Protein AF-A0A7J4SWY1-F1 (afdb_monomer_lite)

pLDDT: mean 83.12, std 14.19, range [35.75, 98.31]

Sequence (231 aa):
MSETTVEVSSEDIPSSLFERERVLLSIDNQLISLGLRLTLLLPAFCLFILIGSWAYEGTDPNWWESSIEPSVGQSFSSTLLLLGTVVGIGWLLALGIHRYRIALSYAAFVHEVEASVKRHQSIEALHGYDGMAHRIHKQLRMHSLSFTTVLLSCIGLGVVLIIGLHTSLGENLFLASWGMLLLAVGFHMNTRQNRFNMVHKSGLLDAFEAPVHPSTLEGVFDDMIRTHLDP

Secondary structure (DSSP, 8-state):
---------TTHHHHHHHHHHHHHHHHIIIIISSSS-HHHHHHHHHHHHHHHHHHTTT---HHHHHHTHHHH---HHHHHHHHHHHHHHHHHHHHHHHHHHHHHHHHHHHHHHHHHHHTT--GGGSTTHHHHHHHHHHHHHHHHHHHHHHHHHHHHHHHHHHH-TTSHHHHHHHHHHHHHHHHHHHHHHHHTTS---SSSTTTTGGG------TTTHHHHHHHHHHHHH--

Foldseek 3Di:
DDDPPPPDDPVNVLVVLLVVLVVLVVVCCCPDPPNVVLLVVLLVLLLVLLVVLLVCVVHADPCCVVPPCVPPVDGPSLVSLVVSLVSLVVNLVSLVSVLVSLVSQVVSVVVVCVVCVVVVRNPVPDAQPVQLVVLSVLLNVLSVLLNVLSVQLSVLSVVLSVVDCPDPSSVVSSVSSSVSSVVSSVSVVVNPQQAAGPNDPCRSVSSGDHPQDPVCVVVVVVVVCVVVPPD

Structure (mmCIF, N/CA/C/O backbone):
data_AF-A0A7J4SWY1-F1
#
_entry.id   AF-A0A7J4SWY1-F1
#
loop_
_atom_site.group_PDB
_atom_site.id
_atom_site.type_symbol
_atom_site.label_atom_id
_atom_site.label_alt_id
_atom_site.label_comp_id
_atom_site.label_asym_id
_atom_site.label_entity_id
_atom_site.label_seq_id
_atom_site.pdbx_PDB_ins_code
_atom_site.Cartn_x
_atom_site.Cartn_y
_atom_site.Cartn_z
_atom_site.occupancy
_atom_site.B_iso_or_equiv
_atom_site.auth_seq_id
_atom_site.auth_comp_id
_atom_site.auth_asym_id
_atom_site.auth_atom_id
_atom_site.pdbx_PDB_model_num
ATOM 1 N N . MET A 1 1 ? 46.636 8.696 8.699 1.00 38.22 1 MET A N 1
ATOM 2 C CA . MET A 1 1 ? 45.213 8.397 8.437 1.00 38.22 1 MET A CA 1
ATOM 3 C C . MET A 1 1 ? 44.896 8.938 7.058 1.00 38.22 1 MET A C 1
ATOM 5 O O . MET A 1 1 ? 44.713 10.136 6.925 1.00 38.22 1 MET A O 1
ATOM 9 N N . SER A 1 2 ? 44.988 8.088 6.035 1.00 35.75 2 SER A N 1
ATOM 10 C CA . SER A 1 2 ? 44.608 8.434 4.664 1.00 35.75 2 SER A CA 1
ATOM 11 C C . SER A 1 2 ? 43.283 7.733 4.399 1.00 35.75 2 SER A C 1
ATOM 13 O O . SER A 1 2 ? 43.189 6.510 4.487 1.00 35.75 2 SER A O 1
ATOM 15 N N . GLU A 1 3 ? 42.257 8.552 4.231 1.00 44.97 3 GLU A N 1
ATOM 16 C CA . GLU A 1 3 ? 40.881 8.180 3.951 1.00 44.97 3 GLU A CA 1
ATOM 17 C C . GLU A 1 3 ? 40.835 7.547 2.557 1.00 44.97 3 GLU A C 1
ATOM 19 O O . GLU A 1 3 ? 41.142 8.186 1.554 1.00 44.97 3 GLU A O 1
ATOM 24 N N . THR A 1 4 ? 40.560 6.247 2.504 1.00 42.31 4 THR A N 1
ATOM 25 C CA . THR A 1 4 ? 40.476 5.490 1.256 1.00 42.31 4 THR A CA 1
ATOM 26 C C . THR A 1 4 ? 39.101 5.755 0.654 1.00 42.31 4 THR A C 1
ATOM 28 O O . THR A 1 4 ? 38.132 5.062 0.956 1.00 42.31 4 THR A O 1
ATOM 31 N N . THR A 1 5 ? 38.983 6.802 -0.159 1.00 46.00 5 THR A N 1
ATOM 32 C CA . THR A 1 5 ? 37.798 7.012 -0.992 1.00 46.00 5 THR A CA 1
ATOM 33 C C . THR A 1 5 ? 37.790 5.929 -2.062 1.00 46.00 5 THR A C 1
ATOM 35 O O . THR A 1 5 ? 38.572 5.976 -3.008 1.00 46.00 5 THR A O 1
ATOM 38 N N . VAL A 1 6 ? 36.949 4.913 -1.870 1.00 48.47 6 VAL A N 1
ATOM 39 C CA . VAL A 1 6 ? 36.673 3.888 -2.879 1.00 48.47 6 VAL A CA 1
ATOM 40 C C . VAL A 1 6 ? 35.992 4.587 -4.057 1.00 48.47 6 VAL A C 1
ATOM 42 O O . VAL A 1 6 ? 34.806 4.907 -3.988 1.00 48.47 6 VAL A O 1
ATOM 45 N N . GLU A 1 7 ? 36.750 4.873 -5.115 1.00 42.91 7 GLU A N 1
ATOM 46 C CA . GLU A 1 7 ? 36.194 5.246 -6.416 1.00 42.91 7 GLU A CA 1
ATOM 47 C C . GLU A 1 7 ? 35.425 4.041 -6.959 1.00 42.91 7 GLU A C 1
ATOM 49 O O . GLU A 1 7 ? 36.007 3.050 -7.395 1.00 42.91 7 GLU A O 1
ATOM 54 N N . VAL A 1 8 ? 34.099 4.104 -6.871 1.00 47.81 8 VAL A N 1
ATOM 55 C CA . VAL A 1 8 ? 33.207 3.125 -7.494 1.00 47.81 8 VAL A CA 1
ATOM 56 C C . VAL A 1 8 ? 33.238 3.376 -9.002 1.00 47.81 8 VAL A C 1
ATOM 58 O O . VAL A 1 8 ? 32.880 4.467 -9.451 1.00 47.81 8 VAL A O 1
ATOM 61 N N . SER A 1 9 ? 33.683 2.385 -9.779 1.00 46.91 9 SER A N 1
ATOM 62 C CA . SER A 1 9 ? 33.724 2.456 -11.242 1.00 46.91 9 SER A CA 1
ATOM 63 C C . SER A 1 9 ? 32.306 2.601 -11.807 1.00 46.91 9 SER A C 1
ATOM 65 O O . SER A 1 9 ? 31.351 2.025 -11.285 1.00 46.91 9 SER A O 1
ATOM 67 N N . SER A 1 10 ? 32.143 3.337 -12.910 1.00 53.91 10 SER A N 1
ATOM 68 C CA . SER A 1 10 ? 30.854 3.466 -13.607 1.00 53.91 10 SER A CA 1
ATOM 69 C C . SER A 1 10 ? 30.305 2.124 -14.122 1.00 53.91 10 SER A C 1
ATOM 71 O O . SER A 1 10 ? 29.099 2.013 -14.339 1.00 53.91 10 SER A O 1
ATOM 73 N N . GLU A 1 11 ? 31.152 1.097 -14.254 1.00 55.12 11 GLU A N 1
ATOM 74 C CA . GLU A 1 11 ? 30.757 -0.282 -14.583 1.00 55.12 11 GLU A CA 1
ATOM 75 C C . GLU A 1 11 ? 30.213 -1.074 -13.373 1.00 55.12 11 GLU A C 1
ATOM 77 O O . GLU A 1 11 ? 29.436 -2.015 -13.554 1.00 55.12 11 GLU A O 1
ATOM 82 N N . ASP A 1 12 ? 30.531 -0.671 -12.137 1.00 59.84 12 ASP A N 1
ATOM 83 C CA . ASP A 1 12 ? 30.072 -1.348 -10.908 1.00 59.84 12 ASP A CA 1
ATOM 84 C C . ASP A 1 12 ? 28.616 -0.998 -10.551 1.00 59.84 12 ASP A C 1
ATOM 86 O O . ASP A 1 12 ? 27.903 -1.749 -9.879 1.00 59.84 12 ASP A O 1
ATOM 90 N N . ILE A 1 13 ? 28.140 0.158 -11.015 1.00 60.25 13 ILE A N 1
ATOM 91 C CA . ILE A 1 13 ? 26.786 0.653 -10.750 1.00 60.25 13 ILE A CA 1
ATOM 92 C C . ILE A 1 13 ? 25.714 -0.268 -11.366 1.00 60.25 13 ILE A C 1
ATOM 94 O O . ILE A 1 13 ? 24.858 -0.735 -10.607 1.00 60.25 13 ILE A O 1
ATOM 98 N N . PRO A 1 14 ? 25.729 -0.595 -12.676 1.00 62.81 14 PRO A N 1
ATOM 99 C CA . PRO A 1 14 ? 24.707 -1.454 -13.274 1.00 62.81 14 PRO A CA 1
ATOM 100 C C . PRO A 1 14 ? 24.701 -2.868 -12.680 1.00 62.81 14 PRO A C 1
ATOM 102 O O . PRO A 1 14 ? 23.630 -3.381 -12.359 1.00 62.81 14 PRO A O 1
ATOM 105 N N . SER A 1 15 ? 25.868 -3.478 -12.449 1.00 69.00 15 SER A N 1
ATOM 106 C CA . SER A 1 15 ? 25.954 -4.821 -11.854 1.00 69.00 15 SER A CA 1
ATOM 107 C C . SER A 1 15 ? 25.358 -4.860 -10.440 1.00 69.00 15 SER A C 1
ATOM 109 O O . SER A 1 15 ? 24.586 -5.763 -10.113 1.00 69.00 15 SER A O 1
ATOM 111 N N . SER A 1 16 ? 25.608 -3.828 -9.627 1.00 77.62 16 SER A N 1
ATOM 112 C CA . SER A 1 16 ? 25.032 -3.717 -8.283 1.00 77.62 16 SER A CA 1
ATOM 113 C C . SER A 1 16 ? 23.509 -3.502 -8.279 1.00 77.62 16 SER A C 1
ATOM 115 O O . SER A 1 16 ? 22.820 -4.013 -7.391 1.00 77.62 16 SER A O 1
ATOM 117 N N . LEU A 1 17 ? 22.962 -2.780 -9.266 1.00 75.19 17 LEU A N 1
ATOM 118 C CA . LEU A 1 17 ? 21.519 -2.558 -9.411 1.00 75.19 17 LEU A CA 1
ATOM 119 C C . LEU A 1 17 ? 20.793 -3.847 -9.804 1.00 75.19 17 LEU A C 1
ATOM 121 O O . LEU A 1 17 ? 19.792 -4.194 -9.172 1.00 75.19 17 LEU A O 1
ATOM 125 N N . PHE A 1 18 ? 21.329 -4.584 -10.779 1.00 77.94 18 PHE A N 1
ATOM 126 C CA . PHE A 1 18 ? 20.766 -5.860 -11.222 1.00 77.94 18 PHE A CA 1
ATOM 127 C C . PHE A 1 18 ? 20.783 -6.921 -10.120 1.00 77.94 18 PHE A C 1
ATOM 129 O O . PHE A 1 18 ? 19.800 -7.642 -9.952 1.00 77.94 18 PHE A O 1
ATOM 136 N N . GLU A 1 19 ? 21.851 -7.004 -9.325 1.00 83.12 19 GLU A N 1
ATOM 137 C CA . GLU A 1 19 ? 21.913 -7.960 -8.214 1.00 83.12 19 GLU A CA 1
ATOM 138 C C . GLU A 1 19 ? 20.919 -7.618 -7.094 1.00 83.12 19 GLU A C 1
ATOM 140 O O . GLU A 1 19 ? 20.234 -8.504 -6.573 1.00 83.12 19 GLU A O 1
ATOM 145 N N . ARG A 1 20 ? 20.737 -6.329 -6.774 1.00 80.62 20 ARG A N 1
ATOM 146 C CA . ARG A 1 20 ? 19.692 -5.889 -5.831 1.00 80.62 20 ARG A CA 1
ATOM 147 C C . ARG A 1 20 ? 18.289 -6.200 -6.351 1.00 80.62 20 ARG A C 1
ATOM 149 O O . ARG A 1 20 ? 17.462 -6.717 -5.598 1.00 80.62 20 ARG A O 1
ATOM 156 N N . GLU A 1 21 ? 18.022 -5.918 -7.627 1.00 82.25 21 GLU A N 1
ATOM 157 C CA . GLU A 1 21 ? 16.744 -6.242 -8.267 1.00 82.25 21 GLU A CA 1
ATOM 158 C C . GLU A 1 21 ? 16.491 -7.753 -8.254 1.00 82.25 21 GLU A C 1
ATOM 160 O O . GLU A 1 21 ? 15.398 -8.174 -7.888 1.00 82.25 21 GLU A O 1
ATOM 165 N N . ARG A 1 22 ? 17.499 -8.579 -8.566 1.00 83.44 22 ARG A N 1
ATOM 166 C CA . ARG A 1 22 ? 17.410 -10.048 -8.574 1.00 83.44 22 ARG A CA 1
ATOM 167 C C . ARG A 1 22 ? 16.991 -10.605 -7.216 1.00 83.44 22 ARG A C 1
ATOM 169 O O . ARG A 1 22 ? 16.071 -11.424 -7.149 1.00 83.44 22 ARG A O 1
ATOM 176 N N . VAL A 1 23 ? 17.632 -10.157 -6.134 1.00 83.12 23 VAL A N 1
ATOM 177 C CA . VAL A 1 23 ? 17.292 -10.596 -4.770 1.00 83.12 23 VAL A CA 1
ATOM 178 C C . VAL A 1 23 ? 15.858 -10.193 -4.420 1.00 83.12 23 VAL A C 1
ATOM 180 O O . VAL A 1 23 ? 15.068 -11.028 -3.976 1.00 83.12 23 VAL A O 1
ATOM 183 N N . LEU A 1 24 ? 15.485 -8.939 -4.681 1.00 79.50 24 LEU A N 1
ATOM 184 C CA . LEU A 1 24 ? 14.140 -8.432 -4.395 1.00 79.50 24 LEU A CA 1
ATOM 185 C C . LEU A 1 24 ? 13.059 -9.088 -5.256 1.00 79.50 24 LEU A C 1
ATOM 187 O O . LEU A 1 24 ? 11.951 -9.312 -4.777 1.00 79.50 24 LEU A O 1
ATOM 191 N N . LEU A 1 25 ? 13.364 -9.413 -6.510 1.00 79.94 25 LEU A N 1
ATOM 192 C CA . LEU A 1 25 ? 12.463 -10.113 -7.419 1.00 79.94 25 LEU A CA 1
ATOM 193 C C . LEU A 1 25 ? 12.229 -11.553 -6.965 1.00 79.94 25 LEU A C 1
ATOM 195 O O . LEU A 1 25 ? 11.096 -12.023 -7.005 1.00 79.94 25 LEU A O 1
ATOM 199 N N . SER A 1 26 ? 13.268 -12.234 -6.478 1.00 80.75 26 SER A N 1
ATOM 200 C CA . SER A 1 26 ? 13.132 -13.570 -5.889 1.00 80.75 26 SER A CA 1
ATOM 201 C C . SER A 1 26 ? 12.201 -13.549 -4.671 1.00 80.75 26 SER A C 1
ATOM 203 O O . SER A 1 26 ? 11.228 -14.306 -4.618 1.00 80.75 26 SER A O 1
ATOM 205 N N . ILE A 1 27 ? 12.428 -12.609 -3.745 1.00 78.38 27 ILE A N 1
ATOM 206 C CA . ILE A 1 27 ? 11.575 -12.402 -2.564 1.00 78.38 27 ILE A CA 1
ATOM 207 C C . ILE A 1 27 ? 10.137 -12.078 -2.986 1.00 78.38 27 ILE A C 1
ATOM 209 O O . ILE A 1 27 ? 9.180 -12.647 -2.455 1.00 78.38 27 ILE A O 1
ATOM 213 N N . ASP A 1 28 ? 9.962 -11.189 -3.963 1.00 79.38 28 ASP A N 1
ATOM 214 C CA . ASP A 1 28 ? 8.638 -10.790 -4.424 1.00 79.38 28 ASP A CA 1
ATOM 215 C C . ASP A 1 28 ? 7.864 -11.936 -5.074 1.00 79.38 28 ASP A C 1
ATOM 217 O O . ASP A 1 28 ? 6.679 -12.124 -4.790 1.00 79.38 28 ASP A O 1
ATOM 221 N N . ASN A 1 29 ? 8.532 -12.722 -5.916 1.00 80.25 29 ASN A N 1
ATOM 222 C CA . ASN A 1 29 ? 7.928 -13.868 -6.576 1.00 80.25 29 ASN A CA 1
ATOM 223 C C . ASN A 1 29 ? 7.506 -14.931 -5.552 1.00 80.25 29 ASN A C 1
ATOM 225 O O . ASN A 1 29 ? 6.428 -15.512 -5.673 1.00 80.25 29 ASN A O 1
ATOM 229 N N . GLN A 1 30 ? 8.298 -15.160 -4.507 1.00 77.44 30 GLN A N 1
ATOM 230 C CA . GLN A 1 30 ? 7.978 -16.172 -3.500 1.00 77.44 30 GLN A CA 1
ATOM 231 C C . GLN A 1 30 ? 6.889 -15.713 -2.519 1.00 77.44 30 GLN A C 1
ATOM 233 O O . GLN A 1 30 ? 5.968 -16.471 -2.216 1.00 77.44 30 GLN A O 1
ATOM 238 N N . LEU A 1 31 ? 6.945 -14.470 -2.041 1.00 71.00 31 LEU A N 1
ATOM 239 C CA . LEU A 1 31 ? 6.116 -14.026 -0.914 1.00 71.00 31 LEU A CA 1
ATOM 240 C C . LEU A 1 31 ? 5.033 -13.017 -1.319 1.00 71.00 31 LEU A C 1
ATOM 242 O O . LEU A 1 31 ? 3.884 -13.103 -0.882 1.00 71.00 31 LEU A O 1
ATOM 246 N N . ILE A 1 32 ? 5.366 -12.052 -2.169 1.00 73.25 32 ILE A N 1
ATOM 247 C CA . ILE A 1 32 ? 4.599 -10.805 -2.280 1.00 73.25 32 ILE A CA 1
ATOM 248 C C . ILE A 1 32 ? 3.558 -10.867 -3.409 1.00 73.25 32 ILE A C 1
ATOM 250 O O . ILE A 1 32 ? 2.375 -10.582 -3.179 1.00 73.25 32 ILE A O 1
ATOM 254 N N . SER A 1 33 ? 3.965 -11.272 -4.615 1.00 69.75 33 SER A N 1
ATOM 255 C CA . SER A 1 33 ? 3.148 -11.137 -5.833 1.00 69.75 33 SER A CA 1
ATOM 256 C C . SER A 1 33 ? 2.638 -12.450 -6.417 1.00 69.75 33 SER A C 1
ATOM 258 O O . SER A 1 33 ? 1.540 -12.458 -6.984 1.00 69.75 33 SER A O 1
ATOM 260 N N . LEU A 1 34 ? 3.407 -13.539 -6.312 1.00 68.56 34 LEU A N 1
ATOM 261 C CA . LEU A 1 34 ? 3.114 -14.811 -6.986 1.00 68.56 34 LEU A CA 1
ATOM 262 C C . LEU A 1 34 ? 2.793 -15.953 -6.015 1.00 68.56 34 LEU A C 1
ATOM 264 O O . LEU A 1 34 ? 1.685 -16.481 -6.110 1.00 68.56 34 LEU A O 1
ATOM 268 N N . GLY A 1 35 ? 3.723 -16.302 -5.116 1.00 70.44 35 GLY A N 1
ATOM 269 C CA . GLY A 1 35 ? 3.617 -17.443 -4.198 1.00 70.44 35 GLY A CA 1
ATOM 270 C C . GLY A 1 35 ? 2.573 -17.244 -3.097 1.00 70.44 35 GLY A C 1
ATOM 271 O O . GLY A 1 35 ? 1.405 -17.551 -3.310 1.00 70.44 35 GLY A O 1
ATOM 272 N N . LEU A 1 36 ? 2.958 -16.701 -1.934 1.00 67.00 36 LEU A N 1
ATOM 273 C CA . LEU A 1 36 ? 2.018 -16.473 -0.814 1.00 67.00 36 LEU A CA 1
ATOM 274 C C . LEU A 1 36 ? 0.968 -15.382 -1.121 1.00 67.00 36 LEU A C 1
ATOM 276 O O . LEU A 1 36 ? -0.075 -15.310 -0.476 1.00 67.00 36 LEU A O 1
ATOM 280 N N . ARG A 1 37 ? 1.229 -14.538 -2.132 1.00 81.75 37 ARG A N 1
ATOM 281 C CA . ARG A 1 37 ? 0.353 -13.436 -2.575 1.00 81.75 37 ARG A CA 1
ATOM 282 C C . ARG A 1 37 ? -0.054 -12.521 -1.420 1.00 81.75 37 ARG A C 1
ATOM 284 O O . ARG A 1 37 ? -1.216 -12.124 -1.319 1.00 81.75 37 ARG A O 1
ATOM 291 N N . LEU A 1 38 ? 0.911 -12.138 -0.583 1.00 83.00 38 LEU A N 1
ATOM 292 C CA . LEU A 1 38 ? 0.693 -11.231 0.552 1.00 83.00 38 LEU A CA 1
ATOM 293 C C . LEU A 1 38 ? -0.019 -9.937 0.144 1.00 83.00 38 LEU A C 1
ATOM 295 O O . LEU A 1 38 ? -0.841 -9.430 0.897 1.00 83.00 38 LEU A O 1
ATOM 299 N N . THR A 1 39 ? 0.230 -9.438 -1.068 1.00 83.25 39 THR A N 1
ATOM 300 C CA . THR A 1 39 ? -0.434 -8.230 -1.589 1.00 83.25 39 THR A CA 1
ATOM 301 C C . THR A 1 39 ? -1.934 -8.377 -1.847 1.00 83.25 39 THR A C 1
ATOM 303 O O . THR A 1 39 ? -2.607 -7.365 -2.004 1.00 83.25 39 THR A O 1
ATOM 306 N N . LEU A 1 40 ? -2.461 -9.604 -1.897 1.00 85.31 40 LEU A N 1
ATOM 307 C CA . LEU A 1 40 ? -3.896 -9.896 -1.970 1.00 85.31 40 LEU A CA 1
ATOM 308 C C . LEU A 1 40 ? -4.433 -10.375 -0.616 1.00 85.31 40 LEU A C 1
ATOM 310 O O . LEU A 1 40 ? -5.538 -10.017 -0.222 1.00 85.31 40 LEU A O 1
ATOM 314 N N . LEU A 1 41 ? -3.640 -11.178 0.090 1.00 90.25 41 LEU A N 1
ATOM 315 C CA . LEU A 1 41 ? -4.039 -11.817 1.336 1.00 90.25 41 LEU A CA 1
ATOM 316 C C . LEU A 1 41 ? -4.118 -10.815 2.497 1.00 90.25 41 LEU A C 1
ATOM 318 O O . LEU A 1 41 ? -5.146 -10.735 3.164 1.00 90.25 41 LEU A O 1
ATOM 322 N N . LEU A 1 42 ? -3.075 -10.004 2.704 1.00 93.38 42 LEU A N 1
ATOM 323 C CA . LEU A 1 42 ? -3.039 -9.006 3.779 1.00 93.38 42 LEU A CA 1
ATOM 324 C C . LEU A 1 42 ? -4.181 -7.981 3.707 1.00 93.38 42 LEU A C 1
ATOM 326 O O . LEU A 1 42 ? -4.819 -7.781 4.739 1.00 93.38 42 LEU A O 1
ATOM 330 N N . PRO A 1 43 ? -4.499 -7.350 2.555 1.00 94.31 43 PRO A N 1
ATOM 331 C CA . PRO A 1 43 ? -5.620 -6.416 2.510 1.00 94.31 43 PRO A CA 1
ATOM 332 C C . PRO A 1 43 ? -6.962 -7.091 2.784 1.00 94.31 43 PRO A C 1
ATOM 334 O O . PRO A 1 43 ? -7.792 -6.500 3.463 1.00 94.31 43 PRO A O 1
ATOM 337 N N . ALA A 1 44 ? -7.173 -8.325 2.316 1.00 94.00 44 ALA A N 1
ATOM 338 C CA . ALA A 1 44 ? -8.409 -9.054 2.589 1.00 94.00 44 ALA A CA 1
ATOM 339 C C . ALA A 1 44 ? -8.589 -9.313 4.094 1.00 94.00 44 ALA A C 1
ATOM 341 O O . ALA A 1 44 ? -9.644 -9.007 4.648 1.00 94.00 44 ALA A O 1
ATOM 342 N N . PHE A 1 45 ? -7.543 -9.803 4.769 1.00 95.19 45 PHE A N 1
ATOM 343 C CA . PHE A 1 45 ? -7.566 -9.997 6.220 1.00 95.19 45 PHE A CA 1
ATOM 344 C C . PHE A 1 45 ? -7.712 -8.676 6.978 1.00 95.19 45 PHE A C 1
ATOM 346 O O . PHE A 1 45 ? -8.514 -8.599 7.900 1.00 95.19 45 PHE A O 1
ATOM 353 N N . CYS A 1 46 ? -6.988 -7.632 6.572 1.00 97.19 46 CYS A N 1
ATOM 354 C CA . CYS A 1 46 ? -7.089 -6.301 7.168 1.00 97.19 46 CYS A CA 1
ATOM 355 C C . CYS A 1 46 ? -8.531 -5.778 7.113 1.00 97.19 46 CYS A C 1
ATOM 357 O O . CYS A 1 46 ? -9.115 -5.464 8.146 1.00 97.19 46 CYS A O 1
ATOM 359 N N . LEU A 1 47 ? -9.136 -5.763 5.921 1.00 97.19 47 LEU A N 1
ATOM 360 C CA . LEU A 1 47 ? -10.509 -5.300 5.724 1.00 97.19 47 LEU A CA 1
ATOM 361 C C . LEU A 1 47 ? -11.510 -6.126 6.535 1.00 97.19 47 LEU A C 1
ATOM 363 O O . LEU A 1 47 ? -12.401 -5.545 7.147 1.00 97.19 47 LEU A O 1
ATOM 367 N N . PHE A 1 48 ? -11.347 -7.452 6.572 1.00 97.00 48 PHE A N 1
ATOM 368 C CA . PHE A 1 48 ? -12.211 -8.348 7.341 1.00 97.00 48 PHE A CA 1
ATOM 369 C C . PHE A 1 48 ? -12.137 -8.080 8.850 1.00 97.00 48 PHE A C 1
ATOM 371 O O . PHE A 1 48 ? -13.168 -7.952 9.508 1.00 97.00 48 PHE A O 1
ATOM 378 N N . ILE A 1 49 ? -10.927 -7.942 9.396 1.00 97.44 49 ILE A N 1
ATOM 379 C CA . ILE A 1 49 ? -10.709 -7.648 10.818 1.00 97.44 49 ILE A CA 1
ATOM 380 C C . ILE A 1 49 ? -11.287 -6.276 11.180 1.00 97.44 49 ILE A C 1
ATOM 382 O O . ILE A 1 49 ? -11.952 -6.143 12.204 1.00 97.44 49 ILE A O 1
ATOM 386 N N . LEU A 1 50 ? -11.078 -5.268 10.328 1.00 97.62 50 LEU A N 1
ATOM 387 C CA . LEU A 1 50 ? -11.606 -3.922 10.548 1.00 97.62 50 LEU A CA 1
ATOM 388 C C . LEU A 1 50 ? -13.138 -3.890 10.481 1.00 97.62 50 LEU A C 1
ATOM 390 O O . LEU A 1 50 ? -13.753 -3.248 11.324 1.00 97.62 50 LEU A O 1
ATOM 394 N N . ILE A 1 51 ? -13.765 -4.628 9.556 1.00 96.62 51 ILE A N 1
ATOM 395 C CA . ILE A 1 51 ? -15.227 -4.810 9.565 1.00 96.62 51 ILE A CA 1
ATOM 396 C C . ILE A 1 51 ? -15.676 -5.398 10.907 1.00 96.62 51 ILE A C 1
ATOM 398 O O . ILE A 1 51 ? -16.651 -4.921 11.477 1.00 96.62 51 ILE A O 1
ATOM 402 N N . GLY A 1 52 ? -14.962 -6.401 11.427 1.00 95.81 52 GLY A N 1
ATOM 403 C CA . GLY A 1 52 ? -15.248 -6.976 12.742 1.00 95.81 52 GLY A CA 1
ATOM 404 C C . GLY A 1 52 ? -15.125 -5.953 13.873 1.00 95.81 52 GLY A C 1
ATOM 405 O O . GLY A 1 52 ? -15.998 -5.887 14.730 1.00 95.81 52 GLY A O 1
ATOM 406 N N . SER A 1 53 ? -14.087 -5.114 13.853 1.00 96.31 53 SER A N 1
ATOM 407 C CA . SER A 1 53 ? -13.916 -4.036 14.835 1.00 96.31 53 SER A CA 1
ATOM 408 C C . SER A 1 53 ? -15.117 -3.091 14.863 1.00 96.31 53 SER A C 1
ATOM 410 O O . SER A 1 53 ? -15.628 -2.786 15.938 1.00 96.31 53 SER A O 1
ATOM 412 N N . TRP A 1 54 ? -15.606 -2.686 13.692 1.00 95.31 54 TRP A N 1
ATOM 413 C CA . TRP A 1 54 ? -16.788 -1.835 13.586 1.00 95.31 54 TRP A CA 1
ATOM 414 C C . TRP A 1 54 ? -18.082 -2.558 13.972 1.00 95.31 54 TRP A C 1
ATOM 416 O O . TRP A 1 54 ? -18.919 -1.986 14.655 1.00 95.31 54 TRP A O 1
ATOM 426 N N . ALA A 1 55 ? -18.231 -3.832 13.607 1.00 94.62 55 ALA A N 1
ATOM 427 C CA . ALA A 1 55 ? -19.435 -4.609 13.903 1.00 94.62 55 ALA A CA 1
ATOM 428 C C . ALA A 1 55 ? -19.662 -4.869 15.403 1.00 94.62 55 ALA A C 1
ATOM 430 O O . ALA A 1 55 ? -20.807 -5.006 15.822 1.00 94.62 55 ALA A O 1
ATOM 431 N N . TYR A 1 56 ? -18.588 -4.954 16.191 1.00 94.12 56 TYR A N 1
ATOM 432 C CA . TYR A 1 56 ? -18.639 -5.161 17.644 1.00 94.12 56 TYR A CA 1
ATOM 433 C C . TYR A 1 56 ? -18.417 -3.864 18.437 1.00 94.12 56 TYR A C 1
ATOM 435 O O . TYR A 1 56 ? -18.140 -3.891 19.635 1.00 94.12 56 TYR A O 1
ATOM 443 N N . GLU A 1 57 ? -18.506 -2.706 17.784 1.00 91.56 57 GLU A N 1
ATOM 444 C CA . GLU A 1 57 ? -18.484 -1.419 18.476 1.00 91.56 57 GLU A CA 1
ATOM 445 C C . GLU A 1 57 ? -19.686 -1.333 19.438 1.00 91.56 57 GLU A C 1
ATOM 447 O O . GLU A 1 57 ? -20.819 -1.660 19.086 1.00 91.56 57 GLU A O 1
ATOM 452 N N . GLY A 1 58 ? -19.413 -1.021 20.709 1.00 85.19 58 GLY A N 1
ATOM 453 C CA . GLY A 1 58 ? -20.426 -0.935 21.767 1.00 85.19 58 GLY A CA 1
ATOM 454 C C . GLY A 1 58 ? -21.024 -2.263 22.257 1.00 85.19 58 GLY A C 1
ATOM 455 O O . GLY A 1 58 ? -21.811 -2.244 23.203 1.00 85.19 58 GLY A O 1
ATOM 456 N N . THR A 1 59 ? -20.670 -3.410 21.665 1.00 90.06 59 THR A N 1
ATOM 457 C CA . THR A 1 59 ? -21.184 -4.729 22.075 1.00 90.06 59 THR A CA 1
ATOM 458 C C . THR A 1 59 ? -20.096 -5.794 22.007 1.00 90.06 59 THR A C 1
ATOM 460 O O . THR A 1 59 ? -19.778 -6.310 20.940 1.00 90.06 59 THR A O 1
ATOM 463 N N . ASP A 1 60 ? -19.536 -6.168 23.156 1.00 91.56 60 ASP A N 1
ATOM 464 C CA . ASP A 1 60 ? -18.501 -7.198 23.202 1.00 91.56 60 ASP A CA 1
ATOM 465 C C . ASP A 1 60 ? -19.108 -8.617 23.256 1.00 91.56 60 ASP A C 1
ATOM 467 O O . ASP A 1 60 ? -20.164 -8.837 23.855 1.00 91.56 60 ASP A O 1
ATOM 471 N N . PRO A 1 61 ? -18.473 -9.624 22.625 1.00 94.12 61 PRO A N 1
ATOM 472 C CA . PRO A 1 61 ? -18.905 -11.008 22.760 1.00 94.12 61 PRO A CA 1
ATOM 473 C C . PRO A 1 61 ? -18.769 -11.507 24.204 1.00 94.12 61 PRO A C 1
ATOM 475 O O . PRO A 1 61 ? -17.720 -11.330 24.817 1.00 94.12 61 PRO A O 1
ATOM 478 N N . ASN A 1 62 ? -19.753 -12.269 24.694 1.00 93.50 62 ASN A N 1
ATOM 479 C CA . ASN A 1 62 ? -19.751 -12.795 26.070 1.00 93.50 62 ASN A CA 1
ATOM 480 C C . ASN A 1 62 ? -18.449 -13.520 26.462 1.00 93.50 62 ASN A C 1
ATOM 482 O O . ASN A 1 62 ? -17.996 -13.407 27.594 1.00 93.50 62 ASN A O 1
ATOM 486 N N . TRP A 1 63 ? -17.840 -14.276 25.538 1.00 94.00 63 TRP A N 1
ATOM 487 C CA . TRP A 1 63 ? -16.588 -14.997 25.799 1.00 94.00 63 TRP A CA 1
ATOM 488 C C . TRP A 1 63 ? -15.381 -14.060 25.960 1.00 94.00 63 TRP A C 1
ATOM 490 O O . TRP A 1 63 ? -14.424 -14.414 26.646 1.00 94.00 63 TRP A O 1
ATOM 500 N N . TRP A 1 64 ? -15.411 -12.879 25.334 1.00 94.62 64 TRP A N 1
ATOM 501 C CA . TRP A 1 64 ? -14.381 -11.856 25.486 1.00 94.62 64 TRP A CA 1
ATOM 502 C C . TRP A 1 64 ? -14.514 -11.182 26.850 1.00 94.62 64 TRP A C 1
ATOM 504 O O . TRP A 1 64 ? -13.558 -11.201 27.628 1.00 94.62 64 TRP A O 1
ATOM 514 N N . GLU A 1 65 ? -15.718 -10.699 27.166 1.00 92.44 65 GLU A N 1
ATOM 515 C CA . GLU A 1 65 ? -16.049 -10.024 28.427 1.00 92.44 65 GLU A CA 1
ATOM 516 C C . GLU A 1 65 ? -15.777 -10.925 29.643 1.00 92.44 65 GLU A C 1
ATOM 518 O O . GLU A 1 65 ? -15.187 -10.504 30.636 1.00 92.44 65 GLU A O 1
ATOM 523 N N . SER A 1 66 ? -16.128 -12.215 29.565 1.00 92.00 66 SER A N 1
ATOM 524 C CA . SER A 1 66 ? -15.976 -13.128 30.702 1.00 92.00 66 SER A CA 1
ATOM 525 C C . SER A 1 66 ? -14.543 -13.596 30.960 1.00 92.00 66 SER A C 1
ATOM 527 O O . SER A 1 66 ? -14.251 -14.089 32.049 1.00 92.00 66 SER A O 1
ATOM 529 N N . SER A 1 67 ? -13.665 -13.559 29.955 1.00 92.50 67 SER A N 1
ATOM 530 C CA . SER A 1 67 ? -12.387 -14.289 30.013 1.00 92.50 67 SER A CA 1
ATOM 531 C C . SER A 1 67 ? -11.162 -13.456 29.660 1.00 92.50 67 SER A C 1
ATOM 533 O O . SER A 1 67 ? -10.109 -13.667 30.258 1.00 92.50 67 SER A O 1
ATOM 535 N N . ILE A 1 68 ? -11.265 -12.530 28.707 1.00 91.81 68 ILE A N 1
ATOM 536 C CA . ILE A 1 68 ? -10.109 -11.798 28.171 1.00 91.81 68 ILE A CA 1
ATOM 537 C C . ILE A 1 68 ? -10.104 -10.353 28.654 1.00 91.81 68 ILE A C 1
ATOM 539 O O . ILE A 1 68 ? -9.072 -9.873 29.131 1.00 91.81 68 ILE A O 1
ATOM 543 N N . GLU A 1 69 ? -11.252 -9.682 28.596 1.00 90.56 69 GLU A N 1
ATOM 544 C CA . GLU A 1 69 ? -11.393 -8.288 29.011 1.00 90.56 69 GLU A CA 1
ATOM 545 C C . GLU A 1 69 ? -10.904 -8.024 30.448 1.00 90.56 69 GLU A C 1
ATOM 547 O O . GLU A 1 69 ? -10.142 -7.073 30.621 1.00 90.56 69 GLU A O 1
ATOM 552 N N . PRO A 1 70 ? -11.172 -8.877 31.463 1.00 91.88 70 PRO A N 1
ATOM 553 C CA . PRO A 1 70 ? -10.695 -8.632 32.827 1.00 91.88 70 PRO A CA 1
ATOM 554 C C . PRO A 1 70 ? -9.166 -8.669 32.964 1.00 91.88 70 PRO A C 1
ATOM 556 O O . PRO A 1 70 ? -8.619 -8.117 33.916 1.00 91.88 70 PRO A O 1
ATOM 559 N N . SER A 1 71 ? -8.471 -9.329 32.031 1.00 92.25 71 SER A N 1
ATOM 560 C CA . SER A 1 71 ? -7.007 -9.445 32.033 1.00 92.25 71 SER A CA 1
ATOM 561 C C . SER A 1 71 ? -6.331 -8.354 31.200 1.00 92.25 71 SER A C 1
ATOM 563 O O . SER A 1 71 ? -5.260 -7.875 31.565 1.00 92.25 71 SER A O 1
ATOM 565 N N . VAL A 1 72 ? -6.930 -7.986 30.062 1.00 89.00 72 VAL A N 1
ATOM 566 C CA . VAL A 1 72 ? -6.342 -7.061 29.076 1.00 89.00 72 VAL A CA 1
ATOM 567 C C . VAL A 1 72 ? -6.836 -5.623 29.268 1.00 89.00 72 VAL A C 1
ATOM 569 O O . VAL A 1 72 ? -6.130 -4.680 28.915 1.00 89.00 72 VAL A O 1
ATOM 572 N N . GLY A 1 73 ? -8.033 -5.440 29.831 1.00 89.38 73 GLY A N 1
ATOM 573 C CA . GLY A 1 73 ? -8.663 -4.135 30.033 1.00 89.38 73 GLY A CA 1
ATOM 574 C C . GLY A 1 73 ? -9.034 -3.418 28.732 1.00 89.38 73 GLY A C 1
ATOM 575 O O . GLY A 1 73 ? -9.091 -2.191 28.715 1.00 89.38 73 GLY A O 1
ATOM 576 N N . GLN A 1 74 ? -9.225 -4.154 27.632 1.00 90.12 74 GLN A N 1
ATOM 577 C CA . GLN A 1 74 ? -9.635 -3.603 26.340 1.00 90.12 74 GLN A CA 1
ATOM 578 C C . GLN A 1 74 ? -10.848 -4.341 25.784 1.00 90.12 74 GLN A C 1
ATOM 580 O O . GLN A 1 74 ? -10.936 -5.567 25.897 1.00 90.12 74 GLN A O 1
ATOM 585 N N . SER A 1 75 ? -11.722 -3.591 25.112 1.00 93.00 75 SER A N 1
ATOM 586 C CA . SER A 1 75 ? -12.863 -4.150 24.393 1.00 93.00 75 SER A CA 1
ATOM 587 C C . SER A 1 75 ? -12.426 -4.991 23.197 1.00 93.00 75 SER A C 1
ATOM 589 O O . SER A 1 75 ? -11.313 -4.852 22.657 1.00 93.00 75 SER A O 1
ATOM 591 N N . PHE A 1 76 ? -13.328 -5.857 22.744 1.00 94.50 76 PHE A N 1
ATOM 592 C CA . PHE A 1 76 ? -13.084 -6.705 21.584 1.00 94.50 76 PHE A CA 1
ATOM 593 C C . PHE A 1 76 ? -12.902 -5.853 20.325 1.00 94.50 76 PHE A C 1
ATOM 595 O O . PHE A 1 76 ? -11.942 -6.045 19.572 1.00 94.50 76 PHE A O 1
ATOM 602 N N . SER A 1 77 ? -13.763 -4.845 20.146 1.00 95.06 77 SER A N 1
ATOM 603 C CA . SER A 1 77 ? -13.689 -3.887 19.036 1.00 95.06 77 SER A CA 1
ATOM 604 C C . SER A 1 77 ? -12.337 -3.163 18.962 1.00 95.06 77 SER A C 1
ATOM 606 O O . SER A 1 77 ? -11.728 -3.123 17.888 1.00 95.06 77 SER A O 1
ATOM 608 N N . SER A 1 78 ? -11.827 -2.651 20.091 1.00 93.69 78 SER A N 1
ATOM 609 C CA . SER A 1 78 ? -10.528 -1.960 20.157 1.00 93.69 78 SER A CA 1
ATOM 610 C C . SER A 1 78 ? -9.370 -2.898 19.816 1.00 93.69 78 SER A C 1
ATOM 612 O O . SER A 1 78 ? -8.465 -2.544 19.056 1.00 93.69 78 SER A O 1
ATOM 614 N N . THR A 1 79 ? -9.424 -4.139 20.306 1.00 95.19 79 THR A N 1
ATOM 615 C CA . THR A 1 79 ? -8.395 -5.140 20.004 1.00 95.19 79 THR A CA 1
ATOM 616 C C . THR A 1 79 ? -8.380 -5.509 18.521 1.00 95.19 79 THR A C 1
ATOM 618 O O . THR A 1 79 ? -7.310 -5.597 17.913 1.00 95.19 79 THR A O 1
ATOM 621 N N . LEU A 1 80 ? -9.554 -5.683 17.908 1.00 96.75 80 LEU A N 1
ATOM 622 C CA . LEU A 1 80 ? -9.664 -5.902 16.467 1.00 96.75 80 LEU A CA 1
ATOM 623 C C . LEU A 1 80 ? -9.178 -4.687 15.670 1.00 96.75 80 LEU A C 1
ATOM 625 O O . LEU A 1 80 ? -8.485 -4.870 14.672 1.00 96.75 80 LEU A O 1
ATOM 629 N N . LEU A 1 81 ? -9.471 -3.459 16.113 1.00 97.25 81 LEU A N 1
ATOM 630 C CA . LEU A 1 81 ? -8.968 -2.242 15.471 1.00 97.25 81 LEU A CA 1
ATOM 631 C C . LEU A 1 81 ? -7.437 -2.223 15.463 1.00 97.25 81 LEU A C 1
ATOM 633 O O . LEU A 1 81 ? -6.817 -1.959 14.429 1.00 97.25 81 LEU A O 1
ATOM 637 N N . LEU A 1 82 ? -6.823 -2.547 16.604 1.00 97.12 82 LEU A N 1
ATOM 638 C CA . LEU A 1 82 ? -5.373 -2.615 16.751 1.00 97.12 82 LEU A CA 1
ATOM 639 C C . LEU A 1 82 ? -4.785 -3.693 15.839 1.00 97.12 82 LEU A C 1
ATOM 641 O O . LEU A 1 82 ? -3.855 -3.420 15.079 1.00 97.12 82 LEU A O 1
ATOM 645 N N . LEU A 1 83 ? -5.357 -4.897 15.864 1.00 97.38 83 LEU A N 1
ATOM 646 C CA . LEU A 1 83 ? -4.918 -6.009 15.027 1.00 97.38 83 LEU A CA 1
ATOM 647 C C . LEU A 1 83 ? -5.037 -5.671 13.534 1.00 97.38 83 LEU A C 1
ATOM 649 O O . LEU A 1 83 ? -4.078 -5.854 12.787 1.00 97.38 83 LEU A O 1
ATOM 653 N N . GLY A 1 84 ? -6.177 -5.130 13.102 1.00 97.56 84 GLY A N 1
ATOM 654 C CA . GLY A 1 84 ? -6.406 -4.701 11.722 1.00 97.56 84 GLY A CA 1
ATOM 655 C C . GLY A 1 84 ? -5.409 -3.627 11.290 1.00 97.56 84 GLY A C 1
ATOM 656 O O . GLY A 1 84 ? -4.829 -3.723 10.211 1.00 97.56 84 GLY A O 1
ATOM 657 N N . THR A 1 85 ? -5.112 -2.667 12.168 1.00 97.62 85 THR A N 1
ATOM 658 C CA . THR A 1 85 ? -4.099 -1.629 11.920 1.00 97.62 85 THR A CA 1
ATOM 659 C C . THR A 1 85 ? -2.701 -2.228 11.747 1.00 97.62 85 THR A C 1
ATOM 661 O O . THR A 1 85 ? -1.996 -1.876 10.801 1.00 97.62 85 THR A O 1
ATOM 664 N N . VAL A 1 86 ? -2.302 -3.182 12.596 1.00 98.00 86 VAL A N 1
ATOM 665 C CA . VAL A 1 86 ? -1.012 -3.888 12.476 1.00 98.00 86 VAL A CA 1
ATOM 666 C C . VAL A 1 86 ? -0.924 -4.665 11.161 1.00 98.00 86 VAL A C 1
ATOM 668 O O . VAL A 1 86 ? 0.090 -4.588 10.463 1.00 98.00 86 VAL A O 1
ATOM 671 N N . VAL A 1 87 ? -1.991 -5.369 10.771 1.00 97.62 87 VAL A N 1
ATOM 672 C CA . VAL A 1 87 ? -2.054 -6.061 9.472 1.00 97.62 87 VAL A CA 1
ATOM 673 C C . VAL A 1 87 ? -1.969 -5.058 8.314 1.00 97.62 87 VAL A C 1
ATOM 675 O O . VAL A 1 87 ? -1.251 -5.306 7.344 1.00 97.62 87 VAL A O 1
ATOM 678 N N . GLY A 1 88 ? -2.625 -3.899 8.426 1.00 96.88 88 GLY A N 1
ATOM 679 C CA . GLY A 1 88 ? -2.526 -2.791 7.473 1.00 96.88 88 GLY A CA 1
ATOM 680 C C . GLY A 1 88 ? -1.100 -2.253 7.319 1.00 96.88 88 GLY A C 1
ATOM 681 O O . GLY A 1 88 ? -0.638 -2.040 6.198 1.00 96.88 88 GLY A O 1
ATOM 682 N N . ILE A 1 89 ? -0.352 -2.121 8.418 1.00 97.12 89 ILE A N 1
ATOM 683 C CA . ILE A 1 89 ? 1.078 -1.767 8.392 1.00 97.12 89 ILE A CA 1
ATOM 684 C C . ILE A 1 89 ? 1.896 -2.864 7.697 1.00 97.12 89 ILE A C 1
ATOM 686 O O . ILE A 1 89 ? 2.750 -2.562 6.864 1.00 97.12 89 ILE A O 1
ATOM 690 N N . GLY A 1 90 ? 1.610 -4.139 7.969 1.00 95.25 90 GLY A N 1
ATOM 691 C CA . GLY A 1 90 ? 2.226 -5.257 7.250 1.00 95.25 90 GLY A CA 1
ATOM 692 C C . GLY A 1 90 ? 1.978 -5.186 5.739 1.00 95.25 90 GLY A C 1
ATOM 693 O O . GLY A 1 90 ? 2.898 -5.380 4.940 1.00 95.25 90 GLY A O 1
ATOM 694 N N . TRP A 1 91 ? 0.755 -4.836 5.330 1.00 94.69 91 TRP A N 1
ATOM 695 C CA . TRP A 1 91 ? 0.422 -4.625 3.922 1.00 94.69 91 TRP A CA 1
ATOM 696 C C . TRP A 1 91 ? 1.176 -3.434 3.319 1.00 94.69 91 TRP A C 1
ATOM 698 O O . TRP A 1 91 ? 1.730 -3.553 2.225 1.00 94.69 91 TRP A O 1
ATOM 708 N N . LEU A 1 92 ? 1.272 -2.320 4.049 1.00 95.25 92 LEU A N 1
ATOM 709 C CA . LEU A 1 92 ? 2.041 -1.142 3.647 1.00 95.25 92 LEU A CA 1
ATOM 710 C C . LEU A 1 92 ? 3.518 -1.482 3.397 1.00 95.25 92 LEU A C 1
ATOM 712 O O . LEU A 1 92 ? 4.085 -1.051 2.393 1.00 95.25 92 LEU A O 1
ATOM 716 N N . LEU A 1 93 ? 4.131 -2.288 4.269 1.00 93.19 93 LEU A N 1
ATOM 717 C CA . LEU A 1 93 ? 5.510 -2.754 4.101 1.00 93.19 93 LEU A CA 1
ATOM 718 C C . LEU A 1 93 ? 5.664 -3.629 2.853 1.00 93.19 93 LEU A C 1
ATOM 720 O O . LEU A 1 93 ? 6.587 -3.415 2.065 1.00 93.19 93 LEU A O 1
ATOM 724 N N . ALA A 1 94 ? 4.738 -4.565 2.626 1.00 90.75 94 ALA A N 1
ATOM 725 C CA . ALA A 1 94 ? 4.742 -5.400 1.427 1.00 90.75 94 ALA A CA 1
ATOM 726 C C . ALA A 1 94 ? 4.632 -4.555 0.143 1.00 90.75 94 ALA A C 1
ATOM 728 O O . ALA A 1 94 ? 5.390 -4.770 -0.806 1.00 90.75 94 ALA A O 1
ATOM 729 N N . LEU A 1 95 ? 3.744 -3.553 0.127 1.00 91.31 95 LEU A N 1
ATOM 730 C CA . LEU A 1 95 ? 3.634 -2.595 -0.977 1.00 91.31 95 LEU A CA 1
ATOM 731 C C . LEU A 1 95 ? 4.895 -1.739 -1.131 1.00 91.31 95 LEU A C 1
ATOM 733 O O . LEU A 1 95 ? 5.293 -1.453 -2.257 1.00 91.31 95 LEU A O 1
ATOM 737 N N . GLY A 1 96 ? 5.542 -1.351 -0.031 1.00 90.44 96 GLY A N 1
ATOM 738 C CA . GLY A 1 96 ? 6.796 -0.598 -0.039 1.00 90.44 96 GLY A CA 1
ATOM 739 C C . GLY A 1 96 ? 7.933 -1.368 -0.710 1.00 90.44 96 GLY A C 1
ATOM 740 O O . GLY A 1 96 ? 8.579 -0.839 -1.614 1.00 90.44 96 GLY A O 1
ATOM 741 N N . ILE A 1 97 ? 8.124 -2.638 -0.338 1.00 88.69 97 ILE A N 1
ATOM 742 C CA . ILE A 1 97 ? 9.116 -3.527 -0.967 1.00 88.69 97 ILE A CA 1
ATOM 743 C C . ILE A 1 97 ? 8.802 -3.704 -2.455 1.00 88.69 97 ILE A C 1
ATOM 745 O O . ILE A 1 97 ? 9.686 -3.580 -3.305 1.00 88.69 97 ILE A O 1
ATOM 749 N N . HIS A 1 98 ? 7.533 -3.952 -2.782 1.00 85.94 98 HIS A N 1
ATOM 750 C CA . HIS A 1 98 ? 7.092 -4.124 -4.160 1.00 85.94 98 HIS A CA 1
ATOM 751 C C . HIS A 1 98 ? 7.356 -2.869 -5.008 1.00 85.94 98 HIS A C 1
ATOM 753 O O . HIS A 1 98 ? 7.949 -2.951 -6.083 1.00 85.94 98 HIS A O 1
ATOM 759 N N . ARG A 1 99 ? 6.998 -1.689 -4.490 1.00 87.88 99 ARG A N 1
ATOM 760 C CA . ARG A 1 99 ? 7.256 -0.388 -5.119 1.00 87.88 99 ARG A CA 1
ATOM 761 C C . ARG A 1 99 ? 8.751 -0.134 -5.306 1.00 87.88 99 ARG A C 1
ATOM 763 O O . ARG A 1 99 ? 9.149 0.344 -6.365 1.00 87.88 99 ARG A O 1
ATOM 770 N N . TYR A 1 100 ? 9.570 -0.452 -4.304 1.00 87.50 100 TYR A N 1
ATOM 771 C CA . TYR A 1 100 ? 11.019 -0.276 -4.380 1.00 87.50 100 TYR A CA 1
ATOM 772 C C . TYR A 1 100 ? 11.641 -1.145 -5.476 1.00 87.50 100 TYR A C 1
ATOM 774 O O . TYR A 1 100 ? 12.429 -0.645 -6.277 1.00 87.50 100 TYR A O 1
ATOM 782 N N . ARG A 1 101 ? 11.224 -2.414 -5.585 1.00 86.69 101 ARG A N 1
ATOM 783 C CA . ARG A 1 101 ? 11.670 -3.290 -6.677 1.00 86.69 101 ARG A CA 1
ATOM 784 C C . ARG A 1 101 ? 11.337 -2.696 -8.046 1.00 86.69 101 ARG A C 1
ATOM 786 O O . ARG A 1 101 ? 12.202 -2.639 -8.906 1.00 86.69 101 ARG A O 1
ATOM 793 N N . ILE A 1 102 ? 10.107 -2.229 -8.236 1.00 84.94 102 ILE A N 1
ATOM 794 C CA . ILE A 1 102 ? 9.656 -1.658 -9.513 1.00 84.94 102 ILE A CA 1
ATOM 795 C C . ILE A 1 102 ? 10.454 -0.400 -9.878 1.00 84.94 102 ILE A C 1
ATOM 797 O O . ILE A 1 102 ? 10.785 -0.195 -11.045 1.00 84.94 102 ILE A O 1
ATOM 801 N N . ALA A 1 103 ? 10.809 0.424 -8.890 1.00 87.62 103 ALA A N 1
ATOM 802 C CA . ALA A 1 103 ? 11.679 1.576 -9.105 1.00 87.62 103 ALA A CA 1
ATOM 803 C C . ALA A 1 103 ? 13.091 1.164 -9.563 1.00 87.62 103 ALA A C 1
ATOM 805 O O . ALA A 1 103 ? 13.644 1.810 -10.451 1.00 87.62 103 ALA A O 1
ATOM 806 N N . LEU A 1 104 ? 13.650 0.078 -9.013 1.00 84.88 104 LEU A N 1
ATOM 807 C CA . LEU A 1 104 ? 14.928 -0.481 -9.471 1.00 84.88 104 LEU A CA 1
ATOM 808 C C . LEU A 1 104 ? 14.835 -1.009 -10.906 1.00 84.88 104 LEU A C 1
ATOM 810 O O . LEU A 1 104 ? 15.673 -0.646 -11.726 1.00 84.88 104 LEU A O 1
ATOM 814 N N . SER A 1 105 ? 13.791 -1.779 -11.231 1.00 85.81 105 SER A N 1
ATOM 815 C CA . SER A 1 105 ? 13.551 -2.259 -12.598 1.00 85.81 105 SER A CA 1
ATOM 816 C C . SER A 1 105 ? 13.449 -1.097 -13.593 1.00 85.81 105 SER A C 1
ATOM 818 O O . SER A 1 105 ? 13.991 -1.165 -14.691 1.00 85.81 105 SER A O 1
ATOM 820 N N . TYR A 1 106 ? 12.787 0.001 -13.212 1.00 88.00 106 TYR A N 1
ATOM 821 C CA . TYR A 1 106 ? 12.699 1.196 -14.052 1.00 88.00 106 TYR A CA 1
ATOM 822 C C . TYR A 1 106 ? 14.053 1.901 -14.217 1.00 88.00 106 TYR A C 1
ATOM 824 O O . TYR A 1 106 ? 14.397 2.311 -15.322 1.00 88.00 106 TYR A O 1
ATOM 832 N N . ALA A 1 107 ? 14.848 2.011 -13.150 1.00 86.69 107 ALA A N 1
ATOM 833 C CA . ALA A 1 107 ? 16.186 2.595 -13.228 1.00 86.69 107 ALA A CA 1
ATOM 834 C C . ALA A 1 107 ? 17.116 1.778 -14.145 1.00 86.69 107 ALA A C 1
ATOM 836 O O . ALA A 1 107 ? 17.821 2.353 -14.972 1.00 86.69 107 ALA A O 1
ATOM 837 N N . ALA A 1 108 ? 17.066 0.445 -14.049 1.00 84.50 108 ALA A N 1
ATOM 838 C CA . ALA A 1 108 ? 17.800 -0.451 -14.940 1.00 84.50 108 ALA A CA 1
ATOM 839 C C . ALA A 1 108 ? 17.343 -0.307 -16.404 1.00 84.50 108 ALA A C 1
ATOM 841 O O . ALA A 1 108 ? 18.172 -0.291 -17.311 1.00 84.50 108 ALA A O 1
ATOM 842 N N . PHE A 1 109 ? 16.037 -0.137 -16.637 1.00 85.81 109 PHE A N 1
ATOM 843 C CA . PHE A 1 109 ? 15.490 0.126 -17.968 1.00 85.81 109 PHE A CA 1
ATOM 844 C C . PHE A 1 109 ? 16.028 1.431 -18.572 1.00 85.81 109 PHE A C 1
ATOM 846 O O . PHE A 1 109 ? 16.531 1.419 -19.694 1.00 85.81 109 PHE A O 1
ATOM 853 N N . VAL A 1 110 ? 15.977 2.541 -17.828 1.00 86.94 110 VAL A N 1
ATOM 854 C CA . VAL A 1 110 ? 16.495 3.844 -18.288 1.00 86.94 110 VAL A CA 1
ATOM 855 C C . VAL A 1 110 ? 17.986 3.754 -18.612 1.00 86.94 110 VAL A C 1
ATOM 857 O O . VAL A 1 110 ? 18.416 4.224 -19.664 1.00 86.94 110 VAL A O 1
ATOM 860 N N . HIS A 1 111 ? 18.762 3.080 -17.760 1.00 86.38 111 HIS A N 1
ATOM 861 C CA . HIS A 1 111 ? 20.185 2.866 -18.000 1.00 86.38 111 HIS A CA 1
ATOM 862 C C . HIS A 1 111 ? 20.452 2.099 -19.308 1.00 86.38 111 HIS A C 1
ATOM 864 O O . HIS A 1 111 ? 21.344 2.472 -20.070 1.00 86.38 111 HIS A O 1
ATOM 870 N N . GLU A 1 112 ? 19.682 1.046 -19.602 1.00 82.81 112 GLU A N 1
ATOM 871 C CA . GLU A 1 112 ? 19.857 0.283 -20.845 1.00 82.81 112 GLU A CA 1
ATOM 872 C C . GLU A 1 112 ? 19.472 1.098 -22.089 1.00 82.81 112 GLU A C 1
ATOM 874 O O . GLU A 1 112 ? 20.150 1.017 -23.116 1.00 82.81 112 GLU A O 1
ATOM 879 N N . VAL A 1 113 ? 18.437 1.941 -21.992 1.00 85.06 113 VAL A N 1
ATOM 880 C CA . VAL A 1 113 ? 18.065 2.877 -23.066 1.00 85.06 113 VAL A CA 1
ATOM 881 C C . VAL A 1 113 ? 19.214 3.849 -23.348 1.00 85.06 113 VAL A C 1
ATOM 883 O O . VAL A 1 113 ? 19.648 3.966 -24.495 1.00 85.06 113 VAL A O 1
ATOM 886 N N . GLU A 1 114 ? 19.782 4.480 -22.317 1.00 86.50 114 GLU A N 1
ATOM 887 C CA . GLU A 1 114 ? 20.924 5.394 -22.460 1.00 86.50 114 GLU A CA 1
ATOM 888 C C . GLU A 1 114 ? 22.168 4.699 -23.033 1.00 86.50 114 GLU A C 1
ATOM 890 O O . GLU A 1 114 ? 22.860 5.245 -23.898 1.00 86.50 114 GLU A O 1
ATOM 895 N N . ALA A 1 115 ? 22.462 3.479 -22.573 1.00 84.38 115 ALA A N 1
ATOM 896 C CA . ALA A 1 115 ? 23.576 2.685 -23.077 1.00 84.38 115 ALA A CA 1
ATOM 897 C C . ALA A 1 115 ? 23.397 2.338 -24.563 1.00 84.38 115 ALA A C 1
ATOM 899 O O . ALA A 1 115 ? 24.355 2.393 -25.334 1.00 84.38 115 ALA A O 1
ATOM 900 N N . SER A 1 116 ? 22.171 2.035 -24.988 1.00 82.12 116 SER A N 1
ATOM 901 C CA . SER A 1 116 ? 21.859 1.766 -26.389 1.00 82.12 116 SER A CA 1
ATOM 902 C C . SER A 1 116 ? 22.005 3.001 -27.275 1.00 82.12 116 SER A C 1
ATOM 904 O O . SER A 1 116 ? 22.582 2.915 -28.361 1.00 82.12 116 SER A O 1
ATOM 906 N N . VAL A 1 117 ? 21.573 4.170 -26.793 1.00 84.38 117 VAL A N 1
ATOM 907 C CA . VAL A 1 117 ? 21.776 5.447 -27.496 1.00 84.38 117 VAL A CA 1
ATOM 908 C C . VAL A 1 117 ? 23.270 5.723 -27.698 1.00 84.38 117 VAL A C 1
ATOM 910 O O . VAL A 1 117 ? 23.682 6.057 -28.808 1.00 84.38 117 VAL A O 1
ATOM 913 N N . LYS A 1 118 ? 24.114 5.482 -26.682 1.00 86.31 118 LYS A N 1
ATOM 914 C CA . LYS A 1 118 ? 25.586 5.594 -26.801 1.00 86.31 118 LYS A CA 1
ATOM 915 C C . LYS A 1 118 ? 26.180 4.630 -27.837 1.00 86.31 118 LYS A C 1
ATOM 917 O O . LYS A 1 118 ? 27.175 4.954 -28.481 1.00 86.31 118 LYS A O 1
ATOM 922 N N . ARG A 1 119 ? 25.562 3.461 -28.036 1.00 84.94 119 ARG A N 1
ATOM 923 C CA . ARG A 1 119 ? 25.924 2.485 -29.082 1.00 84.94 119 ARG A CA 1
ATOM 924 C C . ARG A 1 119 ? 25.355 2.827 -30.465 1.00 84.94 119 ARG A C 1
ATOM 926 O O . ARG A 1 119 ? 25.495 2.019 -31.377 1.00 84.94 119 ARG A O 1
ATOM 933 N N . HIS A 1 120 ? 24.743 4.002 -30.640 1.00 81.00 120 HIS A N 1
ATOM 934 C CA . HIS A 1 120 ? 24.063 4.423 -31.874 1.00 81.00 120 HIS A CA 1
ATOM 935 C C . HIS A 1 120 ? 22.911 3.488 -32.282 1.00 81.00 120 HIS A C 1
ATOM 937 O O . HIS A 1 120 ? 22.553 3.386 -33.453 1.00 81.00 120 HIS A O 1
ATOM 943 N N . GLN A 1 121 ? 22.314 2.803 -31.305 1.00 77.31 121 GLN A N 1
ATOM 944 C CA . GLN A 1 121 ? 21.150 1.941 -31.471 1.00 77.31 121 GLN A CA 1
ATOM 945 C C . GLN A 1 121 ? 19.950 2.638 -30.822 1.00 77.31 121 GLN A C 1
ATOM 947 O O . GLN A 1 121 ? 19.767 2.582 -29.604 1.00 77.31 121 GLN A O 1
ATOM 952 N N . SER A 1 122 ? 19.137 3.331 -31.619 1.00 72.75 122 SER A N 1
ATOM 953 C CA . SER A 1 122 ? 17.970 4.063 -31.116 1.00 72.75 122 SER A CA 1
ATOM 954 C C . SER A 1 122 ? 16.824 3.103 -30.779 1.00 72.75 122 SER A C 1
ATOM 956 O O . SER A 1 122 ? 15.978 2.815 -31.625 1.00 72.75 122 SER A O 1
ATOM 958 N N . ILE A 1 123 ? 16.784 2.619 -29.534 1.00 68.25 123 ILE A N 1
ATOM 959 C CA . ILE A 1 123 ? 15.672 1.800 -29.015 1.00 68.25 123 ILE A CA 1
ATOM 960 C C . ILE A 1 123 ? 14.364 2.599 -28.991 1.00 68.25 123 ILE A C 1
ATOM 962 O O . ILE A 1 123 ? 13.297 2.033 -29.185 1.00 68.25 123 ILE A O 1
ATOM 966 N N . GLU A 1 124 ? 14.436 3.919 -28.838 1.00 68.75 124 GLU A N 1
ATOM 967 C CA . GLU A 1 124 ? 13.271 4.814 -28.898 1.00 68.75 124 GLU A CA 1
ATOM 968 C C . GLU A 1 124 ? 12.594 4.815 -30.277 1.00 68.75 124 GLU A C 1
ATOM 970 O O . GLU A 1 124 ? 11.396 5.055 -30.380 1.00 68.75 124 GLU A O 1
ATOM 975 N N . ALA A 1 125 ? 13.338 4.490 -31.340 1.00 66.25 125 ALA A N 1
ATOM 976 C CA . ALA A 1 125 ? 12.786 4.358 -32.685 1.00 66.25 125 ALA A CA 1
ATOM 977 C C . ALA A 1 125 ? 12.132 2.985 -32.933 1.00 66.25 125 ALA A C 1
ATOM 979 O O . ALA A 1 125 ? 11.560 2.768 -34.003 1.00 66.25 125 ALA A O 1
ATOM 980 N N . LEU A 1 126 ? 12.219 2.041 -31.982 1.00 74.88 126 LEU A N 1
ATOM 981 C CA . LEU A 1 126 ? 11.524 0.761 -32.098 1.00 74.88 126 LEU A CA 1
ATOM 982 C C . LEU A 1 126 ? 10.018 0.985 -32.011 1.00 74.88 126 LEU A C 1
ATOM 984 O O . LEU A 1 126 ? 9.489 1.584 -31.072 1.00 74.88 126 LEU A O 1
ATOM 988 N N . HIS A 1 127 ? 9.317 0.418 -32.983 1.00 71.62 127 HIS A N 1
ATOM 989 C CA . HIS A 1 127 ? 7.866 0.413 -33.008 1.00 71.62 127 HIS A CA 1
ATOM 990 C C . HIS A 1 127 ? 7.329 -0.265 -31.732 1.00 71.62 127 HIS A C 1
ATOM 992 O O . HIS A 1 127 ? 7.669 -1.414 -31.454 1.00 71.62 127 HIS A O 1
ATOM 998 N N . GLY A 1 128 ? 6.523 0.449 -30.940 1.00 74.06 128 GLY A N 1
ATOM 999 C CA . GLY A 1 128 ? 5.994 -0.041 -29.657 1.00 74.06 128 GLY A CA 1
ATOM 1000 C C . GLY A 1 128 ? 6.729 0.452 -28.400 1.00 74.06 128 GLY A C 1
ATOM 1001 O O . GLY A 1 128 ? 6.236 0.204 -27.296 1.00 74.06 128 GLY A O 1
ATOM 1002 N N . TYR A 1 129 ? 7.836 1.199 -28.535 1.00 82.38 129 TYR A N 1
ATOM 1003 C CA . TYR A 1 129 ? 8.529 1.820 -27.395 1.00 82.38 129 TYR A CA 1
ATOM 1004 C C . TYR A 1 129 ? 7.605 2.749 -26.594 1.00 82.38 129 TYR A C 1
ATOM 1006 O O . TYR A 1 129 ? 7.481 2.583 -25.382 1.00 82.38 129 TYR A O 1
ATOM 1014 N N . ASP A 1 130 ? 6.883 3.653 -27.262 1.00 81.38 130 ASP A N 1
ATOM 1015 C CA . ASP A 1 130 ? 5.980 4.608 -26.601 1.00 81.38 130 ASP A CA 1
ATOM 1016 C C . ASP A 1 130 ? 4.877 3.912 -25.795 1.00 81.38 130 ASP A C 1
ATOM 1018 O O . ASP A 1 130 ? 4.568 4.302 -24.666 1.00 81.38 130 ASP A O 1
ATOM 1022 N N . GLY A 1 131 ? 4.309 2.834 -26.345 1.00 81.94 131 GLY A N 1
ATOM 1023 C CA . GLY A 1 131 ? 3.303 2.022 -25.659 1.00 81.94 131 GLY A CA 1
ATOM 1024 C C . GLY A 1 131 ? 3.870 1.330 -24.418 1.00 81.94 131 GLY A C 1
ATOM 1025 O O . GLY A 1 131 ? 3.243 1.334 -23.356 1.00 81.94 131 GLY A O 1
ATOM 1026 N N . MET A 1 132 ? 5.083 0.784 -24.525 1.00 83.81 132 MET A N 1
ATOM 1027 C CA . MET A 1 132 ? 5.797 0.168 -23.408 1.00 83.81 132 MET A CA 1
ATOM 1028 C C . MET A 1 132 ? 6.139 1.195 -22.318 1.00 83.81 132 MET A C 1
ATOM 1030 O O . MET A 1 132 ? 5.799 0.979 -21.153 1.00 83.81 132 MET A O 1
ATOM 1034 N N . ALA A 1 133 ? 6.735 2.333 -22.681 1.00 84.88 133 ALA A N 1
ATOM 1035 C CA . ALA A 1 133 ? 7.081 3.409 -21.754 1.00 84.88 133 ALA A CA 1
ATOM 1036 C C . ALA A 1 133 ? 5.837 3.940 -21.023 1.00 84.88 133 ALA A C 1
ATOM 1038 O O . ALA A 1 133 ? 5.829 4.047 -19.793 1.00 84.88 133 ALA A O 1
ATOM 1039 N N . HIS A 1 134 ? 4.740 4.163 -21.756 1.00 86.38 134 HIS A N 1
ATOM 1040 C CA . HIS A 1 134 ? 3.467 4.577 -21.174 1.00 86.38 134 HIS A CA 1
ATOM 1041 C C . HIS A 1 134 ? 2.934 3.562 -20.151 1.00 86.38 134 HIS A C 1
ATOM 1043 O O . HIS A 1 134 ? 2.476 3.947 -19.071 1.00 86.38 134 HIS A O 1
ATOM 1049 N N . ARG A 1 135 ? 2.998 2.257 -20.455 1.00 85.94 135 ARG A N 1
ATOM 1050 C CA . ARG A 1 135 ? 2.569 1.193 -19.531 1.00 85.94 135 ARG A CA 1
ATOM 1051 C C . ARG A 1 135 ? 3.430 1.144 -18.273 1.00 85.94 135 ARG A C 1
ATOM 1053 O O . ARG A 1 135 ? 2.868 1.083 -17.177 1.00 85.94 135 ARG A O 1
ATOM 1060 N N . ILE A 1 136 ? 4.750 1.248 -18.413 1.00 87.44 136 ILE A N 1
ATOM 1061 C CA . ILE A 1 136 ? 5.688 1.282 -17.284 1.00 87.44 136 ILE A CA 1
ATOM 1062 C C . ILE A 1 136 ? 5.387 2.485 -16.374 1.00 87.44 136 ILE A C 1
ATOM 1064 O O . ILE A 1 136 ? 5.212 2.320 -15.163 1.00 87.44 136 ILE A O 1
ATOM 1068 N N . HIS A 1 137 ? 5.225 3.690 -16.935 1.00 88.88 137 HIS A N 1
ATOM 1069 C CA . HIS A 1 137 ? 4.867 4.886 -16.156 1.00 88.88 137 HIS A CA 1
ATOM 1070 C C . HIS A 1 137 ? 3.500 4.765 -15.489 1.00 88.88 137 HIS A C 1
ATOM 1072 O O . HIS A 1 137 ? 3.348 5.122 -14.317 1.00 88.88 137 HIS A O 1
ATOM 1078 N N . LYS A 1 138 ? 2.500 4.230 -16.202 1.00 89.00 138 LYS A N 1
ATOM 1079 C CA . LYS A 1 138 ? 1.173 3.966 -15.637 1.00 89.00 138 LYS A CA 1
ATOM 1080 C C . LYS A 1 138 ? 1.287 3.043 -14.427 1.00 89.00 138 LYS A C 1
ATOM 1082 O O . LYS A 1 138 ? 0.709 3.355 -13.389 1.00 89.00 138 LYS A O 1
ATOM 1087 N N . GLN A 1 139 ? 2.039 1.950 -14.518 1.00 86.88 139 GLN A N 1
ATOM 1088 C CA . GLN A 1 139 ? 2.221 1.029 -13.397 1.00 86.88 139 GLN A CA 1
ATOM 1089 C C . GLN A 1 139 ? 2.928 1.671 -12.212 1.00 86.88 139 GLN A C 1
ATOM 1091 O O . GLN A 1 139 ? 2.440 1.554 -11.087 1.00 86.88 139 GLN A O 1
ATOM 1096 N N . LEU A 1 140 ? 4.019 2.402 -12.452 1.00 88.75 140 LEU A N 1
ATOM 1097 C CA . LEU A 1 140 ? 4.748 3.109 -11.402 1.00 88.75 140 LEU A CA 1
ATOM 1098 C C . LEU A 1 140 ? 3.824 4.079 -10.646 1.00 88.75 140 LEU A C 1
ATOM 1100 O O . LEU A 1 140 ? 3.801 4.098 -9.412 1.00 88.75 140 LEU A O 1
ATOM 1104 N N . ARG A 1 141 ? 2.983 4.819 -11.383 1.00 91.06 141 ARG A N 1
ATOM 1105 C CA . ARG A 1 141 ? 1.970 5.718 -10.815 1.00 91.06 141 ARG A CA 1
ATOM 1106 C C . ARG A 1 141 ? 0.928 4.965 -9.992 1.00 91.06 141 ARG A C 1
ATOM 1108 O O . ARG A 1 141 ? 0.652 5.371 -8.868 1.00 91.06 141 ARG A O 1
ATOM 1115 N N . MET A 1 142 ? 0.358 3.880 -10.515 1.00 91.00 142 MET A N 1
ATOM 1116 C CA . MET A 1 142 ? -0.674 3.111 -9.806 1.00 91.00 142 MET A CA 1
ATOM 1117 C C . MET A 1 142 ? -0.134 2.467 -8.518 1.00 91.00 142 MET A C 1
ATOM 1119 O O . MET A 1 142 ? -0.811 2.512 -7.491 1.00 91.00 142 MET A O 1
ATOM 1123 N N . HIS A 1 143 ? 1.101 1.951 -8.525 1.00 90.12 143 HIS A N 1
ATOM 1124 C CA . HIS A 1 143 ? 1.757 1.468 -7.304 1.00 90.12 143 HIS A CA 1
ATOM 1125 C C . HIS A 1 143 ? 1.998 2.585 -6.293 1.00 90.12 143 HIS A C 1
ATOM 1127 O O . HIS A 1 143 ? 1.788 2.383 -5.098 1.00 90.12 143 HIS A O 1
ATOM 1133 N N . SER A 1 144 ? 2.408 3.769 -6.757 1.00 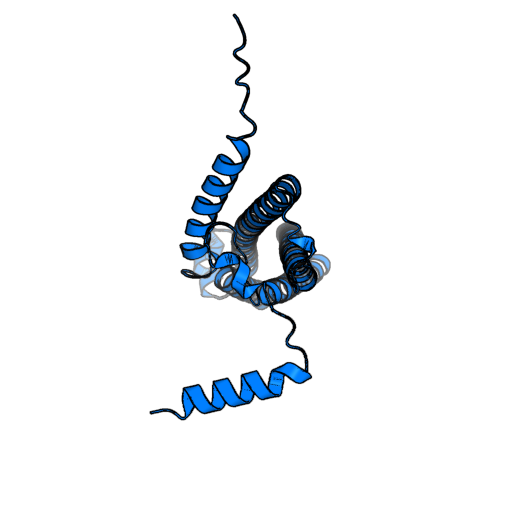91.88 144 SER A N 1
ATOM 1134 C CA . SER A 1 144 ? 2.590 4.921 -5.876 1.00 91.88 144 SER A CA 1
ATOM 1135 C C . SER A 1 144 ? 1.267 5.360 -5.250 1.00 91.88 144 SER A C 1
ATOM 1137 O O . SER A 1 144 ? 1.232 5.579 -4.045 1.00 91.88 144 SER A O 1
ATOM 1139 N N . LEU A 1 145 ? 0.184 5.428 -6.032 1.00 94.75 145 LEU A N 1
ATOM 1140 C CA . LEU A 1 145 ? -1.149 5.780 -5.536 1.00 94.75 145 LEU A CA 1
ATOM 1141 C C . LEU A 1 145 ? -1.663 4.768 -4.510 1.00 94.75 145 LEU A C 1
ATOM 1143 O O . LEU A 1 145 ? -2.165 5.168 -3.460 1.00 94.75 145 LEU A O 1
ATOM 1147 N N . SER A 1 146 ? -1.505 3.470 -4.780 1.00 94.75 146 SER A N 1
ATOM 1148 C CA . SER A 1 146 ? -1.856 2.411 -3.828 1.00 94.75 146 SER A CA 1
ATOM 1149 C C . SER A 1 146 ? -1.057 2.550 -2.527 1.00 94.75 146 SER A C 1
ATOM 1151 O O . SER A 1 146 ? -1.635 2.622 -1.449 1.00 94.75 146 SER A O 1
ATOM 1153 N N . PHE A 1 147 ? 0.266 2.722 -2.606 1.00 95.00 147 PHE A N 1
ATOM 1154 C CA . PHE A 1 147 ? 1.102 2.906 -1.418 1.00 95.00 147 PHE A CA 1
ATOM 1155 C C . PHE A 1 147 ? 0.695 4.134 -0.590 1.00 95.00 147 PHE A C 1
ATOM 1157 O O . PHE A 1 147 ? 0.547 4.038 0.626 1.00 95.00 147 PHE A O 1
ATOM 1164 N N . THR A 1 148 ? 0.494 5.290 -1.231 1.00 96.12 148 THR A N 1
ATOM 1165 C CA . THR A 1 148 ? 0.139 6.529 -0.520 1.00 96.12 148 THR A CA 1
ATOM 1166 C C . THR A 1 148 ? -1.245 6.461 0.113 1.00 96.12 148 THR A C 1
ATOM 1168 O O . THR A 1 148 ? -1.445 7.012 1.190 1.00 96.12 148 THR A O 1
ATOM 1171 N N . THR A 1 149 ? -2.193 5.774 -0.529 1.00 97.31 149 THR A N 1
ATOM 1172 C CA . THR A 1 149 ? -3.543 5.591 0.022 1.00 97.31 149 THR A CA 1
ATOM 1173 C C . THR A 1 149 ? -3.549 4.645 1.220 1.00 97.31 149 THR A C 1
ATOM 1175 O O . THR A 1 149 ? -4.166 4.981 2.229 1.00 97.31 149 THR A O 1
ATOM 1178 N N . VAL A 1 150 ? -2.798 3.533 1.184 1.00 97.69 150 VAL A N 1
ATOM 1179 C CA . VAL A 1 150 ? -2.614 2.678 2.375 1.00 97.69 150 VAL A CA 1
ATOM 1180 C C . VAL A 1 150 ? -1.913 3.441 3.495 1.00 97.69 150 VAL A C 1
ATOM 1182 O O . VAL A 1 150 ? -2.346 3.363 4.639 1.00 97.69 150 VAL A O 1
ATOM 1185 N N . LEU A 1 151 ? -0.865 4.214 3.186 1.00 98.00 151 LEU A N 1
ATOM 1186 C CA . LEU A 1 151 ? -0.156 5.016 4.185 1.00 98.00 151 LEU A CA 1
ATOM 1187 C C . LEU A 1 151 ? -1.109 5.976 4.907 1.00 98.00 151 LEU A C 1
ATOM 1189 O O . LEU A 1 151 ? -1.133 6.005 6.136 1.00 98.00 151 LEU A O 1
ATOM 1193 N N . LEU A 1 152 ? -1.911 6.730 4.148 1.00 98.25 152 LEU A N 1
ATOM 1194 C CA . LEU A 1 152 ? -2.871 7.674 4.713 1.00 98.25 152 LEU A CA 1
ATOM 1195 C C . LEU A 1 152 ? -3.939 6.959 5.548 1.00 98.25 152 LEU A C 1
ATOM 1197 O O . LEU A 1 152 ? -4.263 7.419 6.640 1.00 98.25 152 LEU A O 1
ATOM 1201 N N . SER A 1 153 ? -4.420 5.802 5.087 1.00 98.25 153 SER A N 1
ATOM 1202 C CA . SER A 1 153 ? -5.341 4.983 5.870 1.00 98.25 153 SER A CA 1
ATOM 1203 C C . SER A 1 153 ? -4.723 4.481 7.173 1.00 98.25 153 SER A C 1
ATOM 1205 O O . SER A 1 153 ? -5.405 4.502 8.190 1.00 98.25 153 SER A O 1
ATOM 1207 N N . CYS A 1 154 ? -3.481 3.995 7.174 1.00 98.19 154 CYS A N 1
ATOM 1208 C CA . CYS A 1 154 ? -2.838 3.500 8.393 1.00 98.19 154 CYS A CA 1
ATOM 1209 C C . CYS A 1 154 ? -2.646 4.625 9.415 1.00 98.19 154 CYS A C 1
ATOM 1211 O O . CYS A 1 154 ? -2.836 4.407 10.608 1.00 98.19 154 CYS A O 1
ATOM 1213 N N . ILE A 1 155 ? -2.319 5.836 8.949 1.00 98.31 155 ILE A N 1
ATOM 1214 C CA . ILE A 1 155 ? -2.269 7.029 9.802 1.00 98.31 155 ILE A CA 1
ATOM 1215 C C . ILE A 1 155 ? -3.660 7.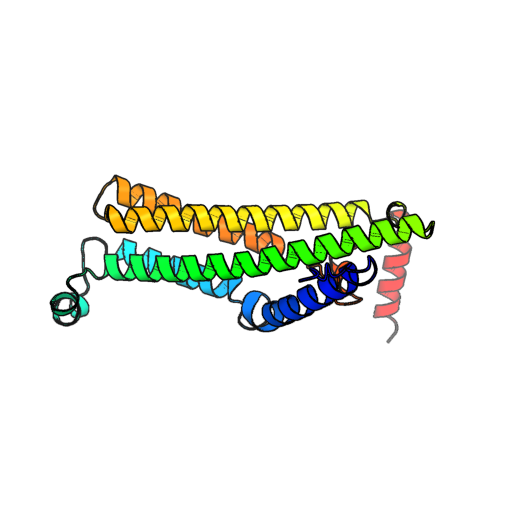327 10.372 1.00 98.31 155 ILE A C 1
ATOM 1217 O O . ILE A 1 155 ? -3.790 7.516 11.578 1.00 98.31 155 ILE A O 1
ATOM 1221 N N . GLY A 1 156 ? -4.699 7.317 9.530 1.00 97.88 156 GLY A N 1
ATOM 1222 C CA . GLY A 1 156 ? -6.086 7.512 9.951 1.00 97.88 156 GLY A CA 1
ATOM 1223 C C . GLY A 1 156 ? -6.521 6.507 11.020 1.00 97.88 156 GLY A C 1
ATOM 1224 O O . GLY A 1 156 ? -6.968 6.914 12.086 1.00 97.88 156 GLY A O 1
ATOM 1225 N N . LEU A 1 157 ? -6.291 5.210 10.800 1.00 98.19 157 LEU A N 1
ATOM 1226 C CA . LEU A 1 157 ? -6.572 4.154 11.783 1.00 98.19 157 LEU A CA 1
ATOM 1227 C C . LEU A 1 157 ? -5.764 4.326 13.078 1.00 98.19 157 LEU A C 1
ATOM 1229 O O . LEU A 1 157 ? -6.301 4.128 14.164 1.00 98.19 157 LEU A O 1
ATOM 1233 N N . GLY A 1 158 ? -4.504 4.759 12.980 1.00 97.56 158 GLY A N 1
ATOM 1234 C CA . GLY A 1 158 ? -3.686 5.115 14.140 1.00 97.56 158 GLY A CA 1
ATOM 1235 C C . GLY A 1 158 ? -4.295 6.246 14.973 1.00 97.56 158 GLY A C 1
ATOM 1236 O O . GLY A 1 158 ? -4.265 6.196 16.198 1.00 97.56 158 GLY A O 1
ATOM 1237 N N . VAL A 1 159 ? -4.908 7.239 14.326 1.00 97.94 159 VAL A N 1
ATOM 1238 C CA . VAL A 1 159 ? -5.650 8.304 15.015 1.00 97.94 159 VAL A CA 1
ATOM 1239 C C . VAL A 1 159 ? -6.948 7.767 15.630 1.00 97.94 159 VAL A C 1
ATOM 1241 O O . VAL A 1 159 ? -7.262 8.119 16.767 1.00 97.94 159 VAL A O 1
ATOM 1244 N N . VAL A 1 160 ? -7.674 6.877 14.942 1.00 97.81 160 VAL A N 1
ATOM 1245 C CA . VAL A 1 160 ? -8.878 6.225 15.499 1.00 97.81 160 VAL A CA 1
ATOM 1246 C C . VAL A 1 160 ? -8.538 5.425 16.757 1.00 97.81 160 VAL A C 1
ATOM 1248 O O . VAL A 1 160 ? -9.296 5.479 17.718 1.00 97.81 160 VAL A O 1
ATOM 1251 N N . LEU A 1 161 ? -7.386 4.750 16.808 1.00 96.50 161 LEU A N 1
ATOM 1252 C CA . LEU A 1 161 ? -6.930 4.041 18.012 1.00 96.50 161 LEU A CA 1
ATOM 1253 C C . LEU A 1 161 ? -6.746 4.962 19.227 1.00 96.50 161 LEU A C 1
ATOM 1255 O O . LEU A 1 161 ? -6.909 4.513 20.357 1.00 96.50 161 LEU A O 1
ATOM 1259 N N . ILE A 1 162 ? -6.409 6.236 19.010 1.00 95.75 162 ILE A N 1
ATOM 1260 C CA . ILE A 1 162 ? -6.205 7.215 20.087 1.00 95.75 162 ILE A CA 1
ATOM 1261 C C . ILE A 1 162 ? -7.536 7.826 20.531 1.00 95.75 162 ILE A C 1
ATOM 1263 O O . ILE A 1 162 ? -7.773 7.992 21.724 1.00 95.75 162 ILE A O 1
ATOM 1267 N N . ILE A 1 163 ? -8.388 8.197 19.574 1.00 95.38 163 ILE A N 1
ATOM 1268 C CA . ILE A 1 163 ? -9.641 8.918 19.847 1.00 95.38 163 ILE A CA 1
ATOM 1269 C C . ILE A 1 163 ? -10.768 7.948 20.244 1.00 95.38 163 ILE A C 1
ATOM 1271 O O . ILE A 1 163 ? -11.662 8.311 21.003 1.00 95.38 163 ILE A O 1
ATOM 1275 N N . GLY A 1 164 ? -10.702 6.704 19.774 1.00 93.19 164 GLY A N 1
ATOM 1276 C CA . GLY A 1 164 ? -11.701 5.668 19.995 1.00 93.19 164 GLY A CA 1
ATOM 1277 C C . GLY A 1 164 ? -12.809 5.674 18.941 1.00 93.19 164 GLY A C 1
ATOM 1278 O O . GLY A 1 164 ? -13.249 6.724 18.464 1.00 93.19 164 GLY A O 1
ATOM 1279 N N . LEU A 1 165 ? -13.280 4.471 18.602 1.00 93.75 165 LEU A N 1
ATOM 1280 C CA . LEU A 1 165 ? -14.305 4.250 17.577 1.00 93.75 165 LEU A CA 1
ATOM 1281 C C . LEU A 1 165 ? -15.705 4.736 17.997 1.00 93.75 165 LEU A C 1
ATOM 1283 O O . LEU A 1 165 ? -16.489 5.117 17.141 1.00 93.75 165 LEU A O 1
ATOM 1287 N N . HIS A 1 166 ? -15.964 4.820 19.304 1.00 91.44 166 HIS A N 1
ATOM 1288 C CA . HIS A 1 166 ? -17.228 5.281 19.898 1.00 91.44 166 HIS A CA 1
ATOM 1289 C C . HIS A 1 166 ? -17.508 6.781 19.716 1.00 91.44 166 HIS A C 1
ATOM 1291 O O . HIS A 1 166 ? -18.580 7.278 20.062 1.00 91.44 166 HIS A O 1
ATOM 1297 N N . THR A 1 167 ? -16.525 7.546 19.237 1.00 94.38 167 THR A N 1
ATOM 1298 C CA . THR A 1 167 ? -16.691 8.977 18.975 1.00 94.38 167 THR A CA 1
ATOM 1299 C C . THR A 1 167 ? -17.152 9.200 17.539 1.00 94.38 167 THR A C 1
ATOM 1301 O O . THR A 1 167 ? -16.686 8.530 16.621 1.00 94.38 167 THR A O 1
ATOM 1304 N N . SER A 1 168 ? -17.990 10.214 17.301 1.00 95.12 168 SER A N 1
ATOM 1305 C CA . SER A 1 168 ? -18.450 10.546 15.942 1.00 95.12 168 SER A CA 1
ATOM 1306 C C . SER A 1 168 ? -17.300 10.884 14.984 1.00 95.12 168 SER A C 1
ATOM 1308 O O . SER A 1 168 ? -17.365 10.591 13.792 1.00 95.12 168 SER A O 1
ATOM 1310 N N . LEU A 1 169 ? -16.222 11.496 15.485 1.00 96.06 169 LEU A N 1
ATOM 1311 C CA . LEU A 1 169 ? -15.013 11.740 14.698 1.00 96.06 169 LEU A CA 1
ATOM 1312 C C . LEU A 1 169 ? -14.274 10.429 14.401 1.00 96.06 169 LEU A C 1
ATOM 1314 O O . LEU A 1 169 ? -13.883 10.214 13.255 1.00 96.06 169 LEU A O 1
ATOM 1318 N N . GLY A 1 170 ? -14.099 9.565 15.405 1.00 96.44 170 GLY A N 1
ATOM 1319 C CA . GLY A 1 170 ? -13.434 8.271 15.268 1.00 96.44 170 GLY A CA 1
ATOM 1320 C C . GLY A 1 170 ? -14.139 7.353 14.275 1.00 96.44 170 GLY A C 1
ATOM 1321 O O . GLY A 1 170 ? -13.480 6.802 13.398 1.00 96.44 170 GLY A O 1
ATOM 1322 N N . GLU A 1 171 ? -15.466 7.264 14.335 1.00 95.38 171 GLU A N 1
ATOM 1323 C CA . GLU A 1 171 ? -16.279 6.500 13.385 1.00 95.38 171 GLU A CA 1
ATOM 1324 C C . GLU A 1 171 ? -16.131 7.029 11.947 1.00 95.38 171 GLU A C 1
ATOM 1326 O O . GLU A 1 171 ? -15.818 6.273 11.026 1.00 95.38 171 GLU A O 1
ATOM 1331 N N . ASN A 1 172 ? -16.267 8.344 11.741 1.00 97.06 172 ASN A N 1
ATOM 1332 C CA . ASN A 1 172 ? -16.107 8.951 10.415 1.00 97.06 172 ASN A CA 1
ATOM 1333 C C . ASN A 1 172 ? -14.697 8.737 9.845 1.00 97.06 172 ASN A C 1
ATOM 1335 O O . ASN A 1 172 ? -14.533 8.428 8.661 1.00 97.06 172 ASN A O 1
ATOM 1339 N N . LEU A 1 173 ? -13.667 8.887 10.680 1.00 97.75 173 LEU A N 1
ATOM 1340 C CA . LEU A 1 173 ? -12.280 8.680 10.277 1.00 97.75 173 LEU A CA 1
ATOM 1341 C C . LEU A 1 173 ? -11.980 7.202 10.004 1.00 97.75 173 LEU A C 1
ATOM 1343 O O . LEU A 1 173 ? -11.226 6.894 9.078 1.00 97.75 173 LEU A O 1
ATOM 1347 N N . PHE A 1 174 ? -12.590 6.293 10.764 1.00 98.12 174 PHE A N 1
ATOM 1348 C CA . PHE A 1 174 ? -12.536 4.859 10.512 1.00 98.12 174 PHE A CA 1
ATOM 1349 C C . PHE A 1 174 ? -13.133 4.525 9.144 1.00 98.12 174 PHE A C 1
ATOM 1351 O O . PHE A 1 174 ? -12.453 3.903 8.331 1.00 98.12 174 PHE A O 1
ATOM 1358 N N . LEU A 1 175 ? -14.349 4.997 8.845 1.00 97.50 175 LEU A N 1
ATOM 1359 C CA . LEU A 1 175 ? -15.009 4.764 7.556 1.00 97.50 175 LEU A CA 1
ATOM 1360 C C . LEU A 1 175 ? -14.197 5.342 6.390 1.00 97.50 175 LEU A C 1
ATOM 1362 O O . LEU A 1 175 ? -14.014 4.674 5.370 1.00 97.50 175 LEU A O 1
ATOM 1366 N N . ALA A 1 176 ? -13.653 6.552 6.554 1.00 98.06 176 ALA A N 1
ATOM 1367 C CA . ALA A 1 176 ? -12.767 7.163 5.568 1.00 98.06 176 ALA A CA 1
ATOM 1368 C C . ALA A 1 176 ? -11.505 6.315 5.334 1.00 98.06 176 ALA A C 1
ATOM 1370 O O . ALA A 1 176 ? -11.141 6.049 4.188 1.00 98.06 176 ALA A O 1
ATOM 1371 N N . SER A 1 177 ? -10.865 5.846 6.408 1.00 98.19 177 SER A N 1
ATOM 1372 C CA . SER A 1 177 ? -9.671 4.996 6.335 1.00 98.19 177 SER A CA 1
ATOM 1373 C C . SER A 1 177 ? -9.983 3.655 5.668 1.00 98.19 177 SER A C 1
ATOM 1375 O O . SER A 1 177 ? -9.304 3.244 4.730 1.00 98.19 177 SER A O 1
ATOM 1377 N N . TRP A 1 178 ? -11.073 3.003 6.068 1.00 97.69 178 TRP A N 1
ATOM 1378 C CA . TRP A 1 178 ? -11.520 1.741 5.488 1.00 97.69 178 TRP A CA 1
ATOM 1379 C C . TRP A 1 178 ? -11.834 1.873 3.987 1.00 97.69 178 TRP A C 1
ATOM 1381 O O . TRP A 1 178 ? -11.394 1.050 3.179 1.00 97.69 178 TRP A O 1
ATOM 1391 N N . GLY A 1 179 ? -12.490 2.965 3.579 1.00 97.94 179 GLY A N 1
ATOM 1392 C CA . GLY A 1 179 ? -12.710 3.299 2.170 1.00 97.94 179 GLY A CA 1
ATOM 1393 C C . GLY A 1 179 ? -11.410 3.543 1.392 1.00 97.94 179 GLY A C 1
ATOM 1394 O O . GLY A 1 179 ? -11.276 3.097 0.251 1.00 97.94 179 GLY A O 1
ATOM 1395 N N . MET A 1 180 ? -10.414 4.188 2.008 1.00 97.94 180 MET A N 1
ATOM 1396 C CA . MET A 1 180 ? -9.083 4.353 1.411 1.00 97.94 180 MET A CA 1
ATOM 1397 C C . MET A 1 180 ? -8.357 3.016 1.221 1.00 97.94 180 MET A C 1
ATOM 1399 O O . MET A 1 180 ? -7.706 2.843 0.190 1.00 97.94 180 MET A O 1
ATOM 1403 N N . LEU A 1 181 ? -8.492 2.053 2.144 1.00 97.44 181 LEU A N 1
ATOM 1404 C CA . LEU A 1 181 ? -7.949 0.698 1.959 1.00 97.44 181 LEU A CA 1
ATOM 1405 C C . LEU A 1 181 ? -8.593 0.000 0.759 1.00 97.44 181 LEU A C 1
ATOM 1407 O O . LEU A 1 181 ? -7.877 -0.570 -0.063 1.00 97.44 181 LEU A O 1
ATOM 1411 N N . LEU A 1 182 ? -9.920 0.083 0.609 1.00 96.44 182 LEU A N 1
ATOM 1412 C CA . LEU A 1 182 ? -10.614 -0.461 -0.565 1.00 96.44 182 LEU A CA 1
ATOM 1413 C C . LEU A 1 182 ? -10.138 0.186 -1.869 1.00 96.44 182 LEU A C 1
ATOM 1415 O O . LEU A 1 182 ? -9.853 -0.510 -2.847 1.00 96.44 182 LEU A O 1
ATOM 1419 N N . LEU A 1 183 ? -10.001 1.513 -1.883 1.00 96.56 183 LEU A N 1
ATOM 1420 C CA . LEU A 1 183 ? -9.478 2.238 -3.038 1.00 96.56 183 LEU A CA 1
ATOM 1421 C C . LEU A 1 183 ? -8.043 1.802 -3.371 1.00 96.56 183 LEU A C 1
ATOM 1423 O O . LEU A 1 183 ? -7.711 1.581 -4.539 1.00 96.56 183 LEU A O 1
ATOM 1427 N N . ALA A 1 184 ? -7.206 1.614 -2.350 1.00 95.56 184 ALA A N 1
ATOM 1428 C CA . ALA A 1 184 ? -5.837 1.147 -2.506 1.00 95.56 184 ALA A CA 1
ATOM 1429 C C . ALA A 1 184 ? -5.758 -0.264 -3.106 1.00 95.56 184 ALA A C 1
ATOM 1431 O O . ALA A 1 184 ? -4.880 -0.519 -3.939 1.00 95.56 184 ALA A O 1
ATOM 1432 N N . VAL A 1 185 ? -6.688 -1.159 -2.738 1.00 93.81 185 VAL A N 1
ATOM 1433 C CA . VAL A 1 185 ? -6.838 -2.480 -3.371 1.00 93.81 185 VAL A CA 1
ATOM 1434 C C . VAL A 1 185 ? -7.161 -2.318 -4.855 1.00 93.81 185 VAL A C 1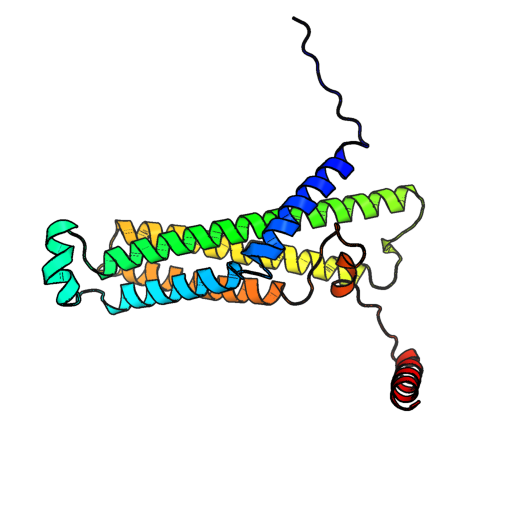
ATOM 1436 O O . VAL A 1 185 ? -6.500 -2.939 -5.685 1.00 93.81 185 VAL A O 1
ATOM 1439 N N . GLY A 1 186 ? -8.107 -1.444 -5.211 1.00 91.88 186 GLY A N 1
ATOM 1440 C CA . GLY A 1 186 ? -8.453 -1.162 -6.608 1.00 91.88 186 GLY A CA 1
ATOM 1441 C C . GLY A 1 186 ? -7.256 -0.669 -7.429 1.00 91.88 186 GLY A C 1
ATOM 1442 O O . GLY A 1 186 ? -6.981 -1.184 -8.517 1.00 91.88 186 GLY A O 1
ATOM 1443 N N . PHE A 1 187 ? -6.479 0.273 -6.885 1.00 92.81 187 PHE A N 1
ATOM 1444 C CA . PHE A 1 187 ? -5.247 0.744 -7.521 1.00 92.81 187 PHE A CA 1
ATOM 1445 C C . PHE A 1 187 ? -4.212 -0.368 -7.707 1.00 92.81 187 PHE A C 1
ATOM 1447 O O . PHE A 1 187 ? -3.591 -0.442 -8.769 1.00 92.81 187 PHE A O 1
ATOM 1454 N N . HIS A 1 188 ? -4.055 -1.254 -6.720 1.00 87.19 188 HIS A N 1
ATOM 1455 C CA . HIS A 1 188 ? -3.138 -2.391 -6.811 1.00 87.19 188 HIS A CA 1
ATOM 1456 C C . HIS A 1 188 ? -3.618 -3.465 -7.793 1.00 87.19 188 HIS A C 1
ATOM 1458 O O . HIS A 1 188 ? -2.814 -4.073 -8.485 1.00 87.19 188 HIS A O 1
ATOM 1464 N N . MET A 1 189 ? -4.922 -3.705 -7.933 1.00 86.00 189 MET A N 1
ATOM 1465 C CA . MET A 1 189 ? -5.423 -4.660 -8.931 1.00 86.00 189 MET A CA 1
ATOM 1466 C C . MET A 1 189 ? -5.090 -4.224 -10.364 1.00 86.00 189 MET A C 1
ATOM 1468 O O . MET A 1 189 ? -4.719 -5.062 -11.186 1.00 86.00 189 MET A O 1
ATOM 1472 N N . ASN A 1 190 ? -5.139 -2.919 -10.648 1.00 82.94 190 ASN A N 1
ATOM 1473 C CA . ASN A 1 190 ? -4.813 -2.366 -11.967 1.00 82.94 190 ASN A CA 1
ATOM 1474 C C . ASN A 1 190 ? -3.340 -2.580 -12.371 1.00 82.94 190 ASN A C 1
ATOM 1476 O O . ASN A 1 190 ? -3.011 -2.576 -13.554 1.00 82.94 190 ASN A O 1
ATOM 1480 N N . THR A 1 191 ? -2.427 -2.767 -11.414 1.00 76.31 191 THR A N 1
ATOM 1481 C CA . THR A 1 191 ? -0.999 -2.939 -11.725 1.00 76.31 191 THR A CA 1
ATOM 1482 C C . THR A 1 191 ? -0.654 -4.346 -12.201 1.00 76.31 191 THR A C 1
ATOM 1484 O O . THR A 1 191 ? 0.370 -4.530 -12.857 1.00 76.31 191 THR A O 1
ATOM 1487 N N . ARG A 1 192 ? -1.508 -5.342 -11.929 1.00 71.50 192 ARG A N 1
ATOM 1488 C CA . ARG A 1 192 ? -1.216 -6.760 -12.200 1.00 71.50 192 ARG A CA 1
ATOM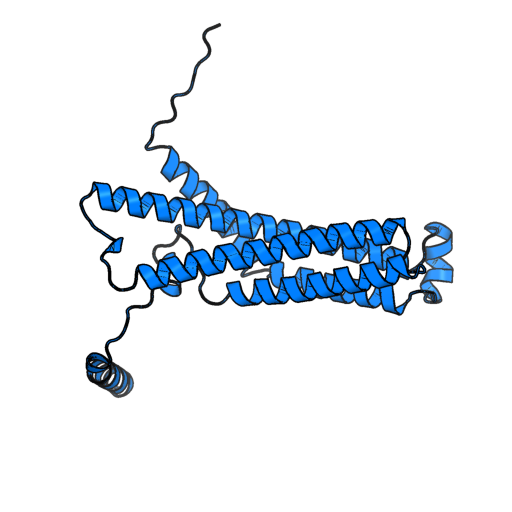 1489 C C . ARG A 1 192 ? -1.335 -7.167 -13.670 1.00 71.50 192 ARG A C 1
ATOM 1491 O O . ARG A 1 192 ? -0.986 -8.304 -13.973 1.00 71.50 192 ARG A O 1
ATOM 1498 N N . GLN A 1 193 ? -1.819 -6.282 -14.543 1.00 67.88 193 GLN A N 1
ATOM 1499 C CA . GLN A 1 193 ? -2.094 -6.599 -15.948 1.00 67.88 193 GLN A CA 1
ATOM 1500 C C . GLN A 1 193 ? -0.822 -6.811 -16.786 1.00 67.88 193 GLN A C 1
ATOM 1502 O O . GLN A 1 193 ? -0.760 -7.798 -17.502 1.00 67.88 193 GLN A O 1
ATOM 1507 N N . ASN A 1 194 ? 0.204 -5.958 -16.655 1.00 68.62 194 ASN A N 1
ATOM 1508 C CA . ASN A 1 194 ? 1.364 -5.961 -17.568 1.00 68.62 194 ASN A CA 1
ATOM 1509 C C . ASN A 1 194 ? 2.688 -5.998 -16.799 1.00 68.62 194 ASN A C 1
ATOM 1511 O O . ASN A 1 194 ? 3.323 -4.968 -16.621 1.00 68.62 194 ASN A O 1
ATOM 1515 N N . ARG A 1 195 ? 3.093 -7.132 -16.230 1.00 74.12 195 ARG A N 1
ATOM 1516 C CA . ARG A 1 195 ? 4.266 -7.152 -15.334 1.00 74.12 195 ARG A CA 1
ATOM 1517 C C . ARG A 1 195 ? 5.537 -6.771 -16.086 1.00 74.12 195 ARG A C 1
ATOM 1519 O O . ARG A 1 195 ? 5.720 -7.179 -17.221 1.00 74.12 195 ARG A O 1
ATOM 1526 N N . PHE A 1 196 ? 6.441 -6.053 -15.427 1.00 80.69 196 PHE A N 1
ATOM 1527 C CA . PHE A 1 196 ? 7.759 -5.795 -15.993 1.00 80.69 196 PHE A CA 1
ATOM 1528 C C . PHE A 1 196 ? 8.875 -6.100 -14.995 1.00 80.69 196 PHE A C 1
ATOM 1530 O O . PHE A 1 196 ? 8.694 -5.982 -13.780 1.00 80.69 196 PHE A O 1
ATOM 1537 N N . ASN A 1 197 ? 10.017 -6.540 -15.514 1.00 80.50 197 ASN A N 1
ATOM 1538 C CA . ASN A 1 197 ? 11.276 -6.679 -14.785 1.00 80.50 197 ASN A CA 1
ATOM 1539 C C . ASN A 1 197 ? 12.445 -6.646 -15.775 1.00 80.50 197 ASN A C 1
ATOM 1541 O O . ASN A 1 197 ? 12.276 -7.037 -16.929 1.00 80.50 197 ASN A O 1
ATOM 1545 N N . MET A 1 198 ? 13.621 -6.218 -15.319 1.00 81.50 198 MET A N 1
ATOM 1546 C CA . MET A 1 198 ? 14.825 -6.184 -16.157 1.00 81.50 198 MET A CA 1
ATOM 1547 C C . MET A 1 198 ? 15.742 -7.395 -15.923 1.00 81.50 198 MET A C 1
ATOM 1549 O O . MET A 1 198 ? 16.673 -7.622 -16.690 1.00 81.50 198 MET A O 1
ATOM 1553 N N . VAL A 1 199 ? 15.469 -8.207 -14.894 1.00 77.19 199 VAL A N 1
ATOM 1554 C CA . VAL A 1 199 ? 16.274 -9.392 -14.540 1.00 77.19 199 VAL A CA 1
ATOM 1555 C C . VAL A 1 199 ? 16.109 -10.532 -15.550 1.00 77.19 199 VAL A C 1
ATOM 1557 O O . VAL A 1 199 ? 17.086 -11.185 -15.921 1.00 77.19 199 VAL A O 1
ATOM 1560 N N . HIS A 1 200 ? 14.879 -10.823 -15.981 1.00 78.00 200 HIS A N 1
ATOM 1561 C CA . HIS A 1 200 ? 14.610 -11.881 -16.953 1.00 78.00 200 HIS A CA 1
ATOM 1562 C C . HIS A 1 200 ? 14.604 -11.327 -18.378 1.00 78.00 200 HIS A C 1
ATOM 1564 O O . HIS A 1 200 ? 14.026 -10.279 -18.643 1.00 78.00 200 HIS A O 1
ATOM 1570 N N . LYS A 1 201 ? 15.148 -12.092 -19.334 1.00 70.62 201 LYS A N 1
ATOM 1571 C CA . LYS A 1 201 ? 15.154 -11.726 -20.766 1.00 70.62 201 LYS A CA 1
ATOM 1572 C C . LYS A 1 201 ? 13.751 -11.505 -21.347 1.00 70.62 201 LYS A C 1
ATOM 1574 O O . LYS A 1 201 ? 13.590 -10.730 -22.278 1.00 70.62 201 LYS A O 1
ATOM 1579 N N . SER A 1 202 ? 12.746 -12.185 -20.798 1.00 75.19 202 SER A N 1
ATOM 1580 C CA . SER A 1 202 ? 11.334 -12.037 -21.164 1.00 75.19 202 SER A CA 1
ATOM 1581 C C . SER A 1 202 ? 10.605 -10.953 -20.364 1.00 75.19 202 SER A C 1
ATOM 1583 O O . SER A 1 202 ? 9.420 -10.726 -20.581 1.00 75.19 202 SER A O 1
ATOM 1585 N N . GLY A 1 203 ? 11.279 -10.285 -19.425 1.00 74.25 203 GLY A N 1
ATOM 1586 C CA . GLY A 1 203 ? 10.652 -9.411 -18.439 1.00 74.25 203 GLY A CA 1
ATOM 1587 C C . GLY A 1 203 ? 10.048 -8.125 -18.997 1.00 74.25 203 GLY A C 1
ATOM 1588 O O . GLY A 1 203 ? 9.295 -7.474 -18.284 1.00 74.25 203 GLY A O 1
ATOM 1589 N N . LEU A 1 204 ? 10.325 -7.783 -20.257 1.00 78.88 204 LEU A N 1
ATOM 1590 C CA . LEU A 1 204 ? 9.695 -6.669 -20.970 1.00 78.88 204 LEU A CA 1
ATOM 1591 C C . LEU A 1 204 ? 8.582 -7.110 -21.930 1.00 78.88 204 LEU A C 1
ATOM 1593 O O . LEU A 1 204 ? 7.866 -6.254 -22.438 1.00 78.88 204 LEU A O 1
ATOM 1597 N N . LEU A 1 205 ? 8.412 -8.415 -22.179 1.00 76.88 205 LEU A N 1
ATOM 1598 C CA . LEU A 1 205 ? 7.489 -8.912 -23.207 1.00 76.88 205 LEU A CA 1
ATOM 1599 C C . LEU A 1 205 ? 6.028 -8.597 -22.876 1.00 76.88 205 LEU A C 1
ATOM 1601 O O . LEU A 1 205 ? 5.313 -8.126 -23.746 1.00 76.88 205 LEU A O 1
ATOM 1605 N N . ASP A 1 206 ? 5.614 -8.746 -21.616 1.00 69.25 206 ASP A N 1
ATOM 1606 C CA . ASP A 1 206 ? 4.255 -8.388 -21.170 1.00 69.25 206 ASP A CA 1
ATOM 1607 C C . ASP A 1 206 ? 3.978 -6.874 -21.281 1.00 69.25 206 ASP A C 1
ATOM 1609 O O . ASP A 1 206 ? 2.828 -6.435 -21.321 1.00 69.25 206 ASP A O 1
ATOM 1613 N N . ALA A 1 207 ? 5.030 -6.049 -21.301 1.00 68.19 207 ALA A N 1
ATOM 1614 C CA . ALA A 1 207 ? 4.929 -4.604 -21.471 1.00 68.19 207 ALA A CA 1
ATOM 1615 C C . ALA A 1 207 ? 5.088 -4.168 -22.938 1.00 68.19 207 ALA A C 1
ATOM 1617 O O . ALA A 1 207 ? 4.754 -3.024 -23.265 1.00 68.19 207 ALA A O 1
ATOM 1618 N N . PHE A 1 208 ? 5.568 -5.046 -23.819 1.00 71.12 208 PHE A N 1
ATOM 1619 C CA . PHE A 1 208 ? 5.806 -4.773 -25.230 1.00 71.12 208 PHE A CA 1
ATOM 1620 C C . PHE A 1 208 ? 4.637 -5.283 -26.072 1.00 71.12 208 PHE A C 1
ATOM 1622 O O . PHE A 1 208 ? 4.267 -6.448 -26.026 1.00 71.12 208 PHE A O 1
ATOM 1629 N N . GLU A 1 209 ? 4.057 -4.402 -26.877 1.00 66.19 209 GLU A N 1
ATOM 1630 C CA . GLU A 1 209 ? 2.981 -4.763 -27.794 1.00 66.19 209 GLU A CA 1
ATOM 1631 C C . GLU A 1 209 ? 3.327 -4.131 -29.129 1.00 66.19 209 GLU A C 1
ATOM 1633 O O . GLU A 1 209 ? 3.376 -2.904 -29.242 1.00 66.19 209 GLU A O 1
ATOM 1638 N N . ALA A 1 210 ? 3.644 -4.969 -30.112 1.00 62.69 210 ALA A N 1
ATOM 1639 C CA . ALA A 1 210 ? 3.887 -4.497 -31.460 1.00 62.69 210 ALA A CA 1
ATOM 1640 C C . ALA A 1 210 ? 2.546 -4.015 -32.040 1.00 62.69 210 ALA A C 1
ATOM 1642 O O . ALA A 1 210 ? 1.597 -4.801 -32.082 1.00 62.69 210 ALA A O 1
ATOM 1643 N N . PRO A 1 211 ? 2.430 -2.755 -32.493 1.00 59.59 211 PRO A N 1
ATOM 1644 C CA . PRO A 1 211 ? 1.228 -2.299 -33.176 1.00 59.59 211 PRO A CA 1
ATOM 1645 C C . PRO A 1 211 ? 1.023 -3.144 -34.436 1.00 59.59 211 PRO A C 1
ATOM 1647 O O . PRO A 1 211 ? 1.833 -3.086 -35.364 1.00 59.59 211 PRO A O 1
ATOM 1650 N N . VAL A 1 212 ? -0.041 -3.944 -34.465 1.00 61.09 212 VAL A N 1
ATOM 1651 C CA . VAL A 1 212 ? -0.424 -4.707 -35.655 1.00 61.09 212 VAL A CA 1
ATOM 1652 C C . VAL A 1 212 ? -1.176 -3.750 -36.568 1.00 61.09 212 VAL A C 1
ATOM 1654 O O . VAL A 1 212 ? -2.227 -3.223 -36.201 1.00 61.09 212 VAL A O 1
ATOM 1657 N N . HIS A 1 213 ? -0.629 -3.474 -37.748 1.00 60.75 213 HIS A N 1
ATOM 1658 C CA . HIS A 1 213 ? -1.325 -2.628 -38.707 1.00 60.75 213 HIS A CA 1
ATOM 1659 C C . HIS A 1 213 ? -2.567 -3.382 -39.234 1.00 60.75 213 HIS A C 1
ATOM 1661 O O . HIS A 1 213 ? -2.482 -4.587 -39.480 1.00 60.75 213 HIS A O 1
ATOM 1667 N N . PRO A 1 214 ? -3.721 -2.725 -39.458 1.00 61.62 214 PRO A N 1
ATOM 1668 C CA . PRO A 1 214 ? -4.927 -3.371 -39.992 1.00 61.62 214 PRO A CA 1
ATOM 1669 C C . PRO A 1 214 ? -4.690 -4.193 -41.264 1.00 61.62 214 PRO A C 1
ATOM 1671 O O . PRO A 1 214 ? -5.312 -5.229 -41.461 1.00 61.62 214 PRO A O 1
ATOM 1674 N N . SER A 1 215 ? -3.739 -3.778 -42.103 1.00 64.12 215 SER A N 1
ATOM 1675 C CA . SER A 1 215 ? -3.376 -4.499 -43.329 1.00 64.12 215 SER A CA 1
ATOM 1676 C C . SER A 1 215 ? -2.464 -5.716 -43.121 1.00 64.12 215 SER A C 1
ATOM 1678 O O . SER A 1 215 ? -2.240 -6.456 -44.070 1.00 64.12 215 SER A O 1
ATOM 1680 N N . THR A 1 216 ? -1.912 -5.930 -41.923 1.00 61.75 216 THR A N 1
ATOM 1681 C CA . THR A 1 216 ? -1.151 -7.146 -41.572 1.00 61.75 216 THR A CA 1
ATOM 1682 C C . THR A 1 216 ? -1.991 -8.153 -40.787 1.00 61.75 216 THR A C 1
ATOM 1684 O O . THR A 1 216 ? -1.559 -9.286 -40.599 1.00 61.75 216 THR A O 1
ATOM 1687 N N . LEU A 1 217 ? -3.199 -7.771 -40.354 1.00 60.84 217 LEU A N 1
ATOM 1688 C CA . LEU A 1 217 ? -4.119 -8.657 -39.637 1.00 60.84 217 LEU A CA 1
ATOM 1689 C C . LEU A 1 217 ? -4.562 -9.844 -40.489 1.00 60.84 217 LEU A C 1
ATOM 1691 O O . LEU A 1 217 ? -4.656 -10.935 -39.954 1.00 60.84 217 LEU A O 1
ATOM 1695 N N . GLU A 1 218 ? -4.779 -9.668 -41.791 1.00 66.56 218 GLU A N 1
ATOM 1696 C CA . GLU A 1 218 ? -5.218 -10.759 -42.673 1.00 66.56 218 GLU A CA 1
ATOM 1697 C C . GLU A 1 218 ? -4.150 -11.860 -42.793 1.00 66.56 218 GLU A C 1
ATOM 1699 O O . GLU A 1 218 ? -4.473 -13.040 -42.706 1.00 66.56 218 GLU A O 1
ATOM 1704 N N . GLY A 1 219 ? -2.868 -11.479 -42.861 1.00 68.62 219 GLY A N 1
ATOM 1705 C CA . GLY A 1 219 ? -1.744 -12.419 -42.840 1.00 68.62 219 GLY A CA 1
ATOM 1706 C C . GLY A 1 219 ? -1.564 -13.110 -41.487 1.00 68.62 219 GLY A C 1
ATOM 1707 O O . GLY A 1 219 ? -1.363 -14.314 -41.451 1.00 68.62 219 GLY A O 1
ATOM 1708 N N . VAL A 1 220 ? -1.696 -12.383 -40.370 1.00 62.81 220 VAL A N 1
ATOM 1709 C CA . VAL A 1 220 ? -1.617 -12.973 -39.017 1.00 62.81 220 VAL A CA 1
ATOM 1710 C C . VAL A 1 220 ? -2.816 -13.884 -38.729 1.00 62.81 220 VAL A C 1
ATOM 1712 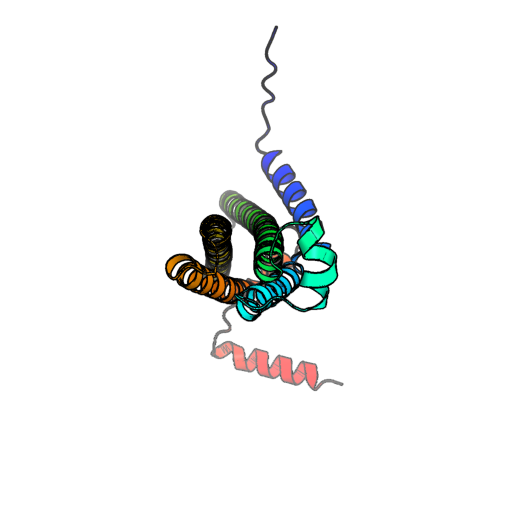O O . VAL A 1 220 ? -2.653 -14.927 -38.103 1.00 62.81 220 VAL A O 1
ATOM 1715 N N . PHE A 1 221 ? -4.016 -13.527 -39.195 1.00 69.00 221 PHE A N 1
ATOM 1716 C CA . PHE A 1 221 ? -5.203 -14.374 -39.093 1.00 69.00 221 PHE A CA 1
ATOM 1717 C C . PHE A 1 221 ? -5.069 -15.633 -39.949 1.00 69.00 221 PHE A C 1
ATOM 1719 O O . PHE A 1 221 ? -5.364 -16.708 -39.438 1.00 69.00 221 PHE A O 1
ATOM 1726 N N . ASP A 1 222 ? -4.612 -15.531 -41.202 1.00 72.69 222 ASP A N 1
ATOM 1727 C CA . ASP A 1 222 ? -4.387 -16.698 -42.071 1.00 72.69 222 ASP A CA 1
ATOM 1728 C C . ASP A 1 222 ? -3.297 -17.613 -41.498 1.00 72.69 222 ASP A C 1
ATOM 1730 O O . ASP A 1 222 ? -3.475 -18.825 -41.470 1.00 72.69 222 ASP A O 1
ATOM 1734 N N . ASP A 1 223 ? -2.220 -17.051 -40.942 1.00 70.31 223 ASP A N 1
ATOM 1735 C CA . ASP A 1 223 ? -1.136 -17.815 -40.316 1.00 70.31 223 ASP A CA 1
ATOM 1736 C C . ASP A 1 223 ? -1.588 -18.484 -39.007 1.00 70.31 223 ASP A C 1
ATOM 1738 O O . ASP A 1 223 ? -1.330 -19.663 -38.791 1.00 70.31 223 ASP A O 1
ATOM 1742 N N . MET A 1 224 ? -2.360 -17.796 -38.157 1.00 67.94 224 MET A N 1
ATOM 1743 C CA . MET A 1 224 ? -2.934 -18.380 -36.936 1.00 67.94 224 MET A CA 1
ATOM 1744 C C . MET A 1 224 ? -3.958 -19.477 -37.257 1.00 67.94 224 MET A C 1
ATOM 1746 O O . MET A 1 224 ? -3.948 -20.539 -36.636 1.00 67.94 224 MET A O 1
ATOM 1750 N N . ILE A 1 225 ? -4.827 -19.247 -38.244 1.00 70.06 225 ILE A N 1
ATOM 1751 C CA . ILE A 1 225 ? -5.811 -20.227 -38.709 1.00 70.06 225 ILE A CA 1
ATOM 1752 C C . ILE A 1 225 ? -5.100 -21.438 -39.317 1.00 70.06 225 ILE A C 1
ATOM 1754 O O . ILE A 1 225 ? -5.440 -22.560 -38.961 1.00 70.06 225 ILE A O 1
ATOM 1758 N N . ARG A 1 226 ? -4.081 -21.244 -40.162 1.00 65.38 226 ARG A N 1
ATOM 1759 C CA . ARG A 1 226 ? -3.305 -22.342 -40.759 1.00 65.38 226 ARG A CA 1
ATOM 1760 C C . ARG A 1 226 ? -2.475 -23.104 -39.735 1.00 65.38 226 ARG A C 1
ATOM 1762 O O . ARG A 1 226 ? -2.501 -24.323 -39.760 1.00 65.38 226 ARG A O 1
ATOM 1769 N N . THR A 1 227 ? -1.826 -22.428 -38.790 1.00 68.38 227 THR A N 1
ATOM 1770 C CA . THR A 1 227 ? -1.014 -23.081 -37.744 1.00 68.38 227 THR A CA 1
ATOM 1771 C C . THR A 1 227 ? -1.870 -23.909 -36.777 1.00 68.38 227 THR A C 1
ATOM 1773 O O . THR A 1 227 ? -1.399 -24.899 -36.229 1.00 68.38 227 THR A O 1
ATOM 1776 N N . HIS A 1 228 ? -3.138 -23.535 -36.568 1.00 60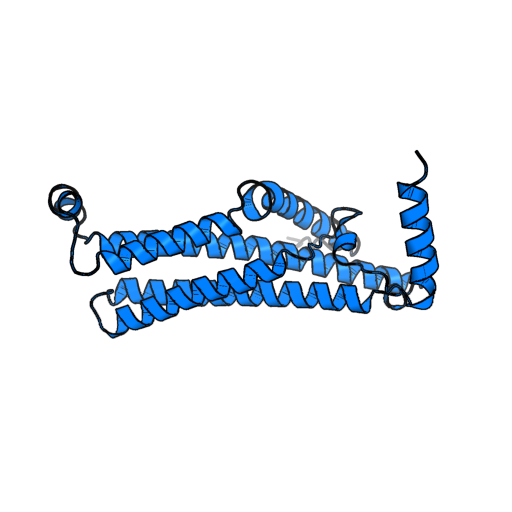.03 228 HIS A N 1
ATOM 1777 C CA . HIS A 1 228 ? -4.094 -24.324 -35.779 1.00 60.03 228 HIS A CA 1
ATOM 1778 C C . HIS A 1 228 ? -4.884 -25.362 -36.594 1.00 60.03 228 HIS A C 1
ATOM 1780 O O . HIS A 1 228 ? -5.523 -26.227 -35.995 1.00 60.03 228 HIS A O 1
ATOM 1786 N N . LEU A 1 229 ? -4.869 -25.275 -37.928 1.00 56.72 229 LEU A N 1
ATOM 1787 C CA . LEU A 1 229 ? -5.568 -26.190 -38.838 1.00 56.72 229 LEU A CA 1
ATOM 1788 C C . LEU A 1 229 ? -4.644 -27.174 -39.563 1.00 56.72 229 LEU A C 1
ATOM 1790 O O . LEU A 1 229 ? -5.170 -28.018 -40.286 1.00 56.72 229 LEU A O 1
ATOM 1794 N N . ASP A 1 230 ? -3.325 -27.096 -39.380 1.00 51.78 230 ASP A N 1
ATOM 1795 C CA . ASP A 1 230 ? -2.389 -28.132 -39.825 1.00 51.78 230 ASP A CA 1
ATOM 1796 C C . ASP A 1 230 ? -2.236 -29.174 -38.687 1.00 51.78 230 ASP A C 1
ATOM 1798 O O . ASP A 1 230 ? -1.665 -28.840 -37.643 1.00 51.78 230 ASP A O 1
ATOM 1802 N N . PRO A 1 231 ? -2.842 -30.378 -38.801 1.00 53.91 231 PRO A N 1
ATOM 1803 C CA . PRO A 1 231 ? -2.773 -31.433 -37.785 1.00 53.91 231 PRO A CA 1
ATOM 1804 C C . PRO A 1 231 ? -1.408 -32.130 -37.694 1.00 53.91 231 PRO A C 1
ATOM 1806 O O . PRO A 1 231 ? -0.710 -32.254 -38.725 1.00 53.91 231 PRO A O 1
#

Radius of gyration: 24.65 Å; chains: 1; bounding box: 66×43×76 Å